Protein AF-R9KRG6-F1 (afdb_monomer_lite)

Secondary structure (DSSP, 8-state):
-------S-EEEEE--TTSEE-TTEEEEETTEEEEESS-EESPPP-TT-SSEEEEEE--------B--TT-SS-B-SS----HHHHTPPPSSS----S----SS----S----SS-------TT------S-----TT------------SS---EEESS-------SSS------SSS-EEESSSEEEEEEEETTEEEEEEEESS-EEESSTTSS-SSBTTB--S----SSPPP----STT--S--PPPHHHHHHHHHH--EEEE--TT-SS-PPEEEE-HHHHHHHHHHHT--TTT-TTEEEEEEEEEEPPEE-TT--EEE--EEEEEEEEEEEEE-GGGGHHHHHHHHHHHHHHHHHHHHHHHHHHHHHS--

Structure (mmCIF, N/CA/C/O backbone):
data_AF-R9KRG6-F1
#
_entry.id   AF-R9KRG6-F1
#
loop_
_atom_site.group_PDB
_atom_site.id
_atom_site.type_symbol
_atom_site.label_atom_id
_atom_site.label_alt_id
_atom_site.label_comp_id
_atom_site.label_asym_id
_atom_site.label_entity_id
_atom_site.label_seq_id
_atom_site.pdbx_PDB_ins_code
_atom_site.Cartn_x
_atom_site.Cartn_y
_atom_site.Cartn_z
_atom_site.occupancy
_atom_site.B_iso_or_equiv
_atom_site.auth_seq_id
_atom_site.auth_comp_id
_atom_site.auth_asym_id
_atom_site.auth_atom_id
_atom_site.pdbx_PDB_model_num
ATOM 1 N N . MET A 1 1 ? 69.922 -25.196 -122.920 1.00 41.72 1 MET A N 1
ATOM 2 C CA . MET A 1 1 ? 68.848 -25.246 -121.907 1.00 41.72 1 MET A CA 1
ATOM 3 C C . MET A 1 1 ? 68.986 -23.988 -121.077 1.00 41.72 1 MET A C 1
ATOM 5 O O . MET A 1 1 ? 70.076 -23.763 -120.573 1.00 41.72 1 MET A O 1
ATOM 9 N N . ASN A 1 2 ? 67.956 -23.142 -121.037 1.00 42.12 2 ASN A N 1
ATOM 10 C CA . ASN A 1 2 ? 67.943 -21.987 -120.140 1.00 42.12 2 ASN A CA 1
ATOM 11 C C . ASN A 1 2 ? 67.694 -22.500 -118.719 1.00 42.12 2 ASN A C 1
ATOM 13 O O . ASN A 1 2 ? 66.827 -23.352 -118.529 1.00 42.12 2 ASN A O 1
ATOM 17 N N . ASP A 1 3 ? 68.506 -22.026 -117.781 1.00 54.44 3 ASP A N 1
ATOM 18 C CA . ASP A 1 3 ? 68.485 -22.406 -116.372 1.00 54.44 3 ASP A CA 1
ATOM 19 C C . ASP A 1 3 ? 67.100 -22.136 -115.757 1.00 54.44 3 ASP A C 1
ATOM 21 O O . ASP A 1 3 ? 66.505 -21.076 -115.982 1.00 54.44 3 ASP A O 1
ATOM 25 N N . ALA A 1 4 ? 66.551 -23.110 -115.032 1.00 53.44 4 ALA A N 1
ATOM 26 C CA . ALA A 1 4 ? 65.238 -22.997 -114.405 1.00 53.44 4 ALA A CA 1
ATOM 27 C C . ALA A 1 4 ? 65.386 -22.198 -113.102 1.00 53.44 4 ALA A C 1
ATOM 29 O O . ALA A 1 4 ? 65.556 -22.773 -112.028 1.00 53.44 4 ALA A O 1
ATOM 30 N N . GLY A 1 5 ? 65.381 -20.866 -113.213 1.00 60.72 5 GLY A N 1
ATOM 31 C CA . GLY A 1 5 ? 65.494 -19.945 -112.078 1.00 60.72 5 GLY A CA 1
ATOM 32 C C . GLY A 1 5 ? 64.546 -20.295 -110.920 1.00 60.72 5 GLY A C 1
ATOM 33 O O . GLY A 1 5 ? 63.456 -20.825 -111.135 1.00 60.72 5 GLY A O 1
ATOM 34 N N . ARG A 1 6 ? 64.988 -20.014 -109.684 1.00 71.12 6 ARG A N 1
ATOM 35 C CA . ARG A 1 6 ? 64.278 -20.272 -108.412 1.00 71.12 6 ARG A CA 1
ATOM 36 C C . ARG A 1 6 ? 62.755 -20.066 -108.517 1.00 71.12 6 ARG A C 1
ATOM 38 O O . ARG A 1 6 ? 62.300 -19.002 -108.920 1.00 71.12 6 ARG A O 1
ATOM 45 N N . ILE A 1 7 ? 61.977 -21.066 -108.082 1.00 66.75 7 ILE A N 1
ATOM 46 C CA . ILE A 1 7 ? 60.509 -21.137 -108.270 1.00 66.75 7 ILE A CA 1
ATOM 47 C C . ILE A 1 7 ? 59.720 -20.698 -107.006 1.00 66.75 7 ILE A C 1
ATOM 49 O O . ILE A 1 7 ? 58.500 -20.812 -106.960 1.00 66.75 7 ILE A O 1
ATOM 53 N N . GLY A 1 8 ? 60.362 -20.160 -105.960 1.00 80.62 8 GLY A N 1
ATOM 54 C CA . GLY A 1 8 ? 59.646 -19.778 -104.733 1.00 80.62 8 GLY A CA 1
ATOM 55 C C . GLY A 1 8 ? 60.369 -18.779 -103.835 1.00 80.62 8 GLY A C 1
ATOM 56 O O . GLY A 1 8 ? 61.576 -18.576 -103.964 1.00 80.62 8 GLY A O 1
ATOM 57 N N . PHE A 1 9 ? 59.605 -18.169 -102.923 1.00 89.75 9 PHE A N 1
ATOM 58 C CA . PHE A 1 9 ? 60.136 -17.274 -101.897 1.00 89.75 9 PHE A CA 1
ATOM 59 C C . PHE A 1 9 ? 60.985 -18.035 -100.876 1.00 89.75 9 PHE A C 1
ATOM 61 O O . PHE A 1 9 ? 60.597 -19.112 -100.418 1.00 89.75 9 PHE A O 1
ATOM 68 N N . VAL A 1 10 ? 62.110 -17.446 -100.473 1.00 91.38 10 VAL A N 1
ATOM 69 C CA . VAL A 1 10 ? 62.983 -17.983 -99.422 1.00 91.38 10 VAL A CA 1
ATOM 70 C C . VAL A 1 10 ? 63.011 -16.996 -98.264 1.00 91.38 10 VAL A C 1
ATOM 72 O O . VAL A 1 10 ? 63.513 -15.886 -98.402 1.00 91.38 10 VAL A O 1
ATOM 75 N N . ILE A 1 11 ? 62.474 -17.380 -97.107 1.00 93.19 11 ILE A N 1
ATOM 76 C CA . ILE A 1 11 ? 62.454 -16.504 -95.930 1.00 93.19 11 ILE A CA 1
ATOM 77 C C . ILE A 1 11 ? 63.843 -16.475 -95.286 1.00 93.19 11 ILE A C 1
ATOM 79 O O . ILE A 1 11 ? 64.403 -17.521 -94.959 1.00 93.19 11 ILE A O 1
ATOM 83 N N . LYS A 1 12 ? 64.389 -15.274 -95.100 1.00 93.69 12 LYS A N 1
ATOM 84 C CA . LYS A 1 12 ? 65.734 -15.032 -94.565 1.00 93.69 12 LYS A CA 1
ATOM 85 C C . LYS A 1 12 ? 65.757 -14.464 -93.143 1.00 93.69 12 LYS A C 1
ATOM 87 O O . LYS A 1 12 ? 66.829 -14.411 -92.558 1.00 93.69 12 LYS A O 1
ATOM 92 N N . GLY A 1 13 ? 64.606 -14.094 -92.578 1.00 92.06 13 GLY A N 1
ATOM 93 C CA . GLY A 1 13 ? 64.518 -13.487 -91.243 1.00 92.06 13 GLY A CA 1
ATOM 94 C C . GLY A 1 13 ? 64.650 -11.964 -91.290 1.00 92.06 13 GLY A C 1
ATOM 95 O O . GLY A 1 13 ? 64.172 -11.345 -92.238 1.00 92.06 13 GLY A O 1
ATOM 96 N N . GLU A 1 14 ? 65.245 -11.349 -90.269 1.00 94.19 14 GLU A N 1
ATOM 97 C CA . GLU A 1 14 ? 65.478 -9.897 -90.247 1.00 94.19 14 GLU A CA 1
ATOM 98 C C . GLU A 1 14 ? 66.536 -9.473 -91.282 1.00 94.19 14 GLU A C 1
ATOM 100 O O . GLU A 1 14 ? 67.440 -10.235 -91.625 1.00 94.19 14 GLU A O 1
ATOM 105 N N . TYR A 1 15 ? 66.404 -8.264 -91.832 1.00 95.44 15 TYR A N 1
ATOM 106 C CA . TYR A 1 15 ? 67.387 -7.712 -92.768 1.00 95.44 15 TYR A CA 1
ATOM 107 C C . TYR A 1 15 ? 68.722 -7.379 -92.078 1.00 95.44 15 TYR A C 1
ATOM 109 O O . TYR A 1 15 ? 68.753 -6.670 -91.074 1.00 95.44 15 TYR A O 1
ATOM 117 N N . GLU A 1 16 ? 69.827 -7.789 -92.699 1.00 95.25 16 GLU A N 1
ATOM 118 C CA . GLU A 1 16 ? 71.206 -7.506 -92.305 1.00 95.25 16 GLU A CA 1
ATOM 119 C C . GLU A 1 16 ? 71.951 -6.816 -93.460 1.00 95.25 16 GLU A C 1
ATOM 121 O O . GLU A 1 16 ? 71.872 -7.226 -94.617 1.00 95.25 16 GLU A O 1
ATOM 126 N N . ASN A 1 17 ? 72.722 -5.767 -93.167 1.00 93.94 17 ASN A N 1
ATOM 127 C CA . ASN A 1 17 ? 73.366 -4.940 -94.199 1.00 93.94 17 ASN A CA 1
ATOM 128 C C . ASN A 1 17 ? 74.612 -5.570 -94.855 1.00 93.94 17 ASN A C 1
ATOM 130 O O . ASN A 1 17 ? 75.111 -5.043 -95.847 1.00 93.94 17 ASN A O 1
ATOM 134 N N . THR A 1 18 ? 75.129 -6.676 -94.328 1.00 93.62 18 THR A N 1
ATOM 135 C CA . THR A 1 18 ? 76.271 -7.409 -94.899 1.00 93.62 18 THR A CA 1
ATOM 136 C C . THR A 1 18 ? 75.850 -8.683 -95.628 1.00 93.62 18 THR A C 1
ATOM 138 O O . THR A 1 18 ? 76.654 -9.254 -96.366 1.00 93.62 1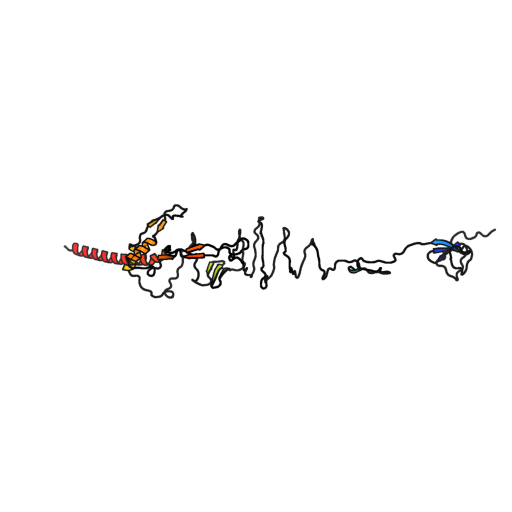8 THR A O 1
ATOM 141 N N . ALA A 1 19 ? 74.603 -9.127 -95.453 1.00 92.06 19 ALA A N 1
ATOM 142 C CA . ALA A 1 19 ? 74.081 -10.332 -96.075 1.00 92.06 19 ALA A CA 1
ATOM 143 C C . ALA A 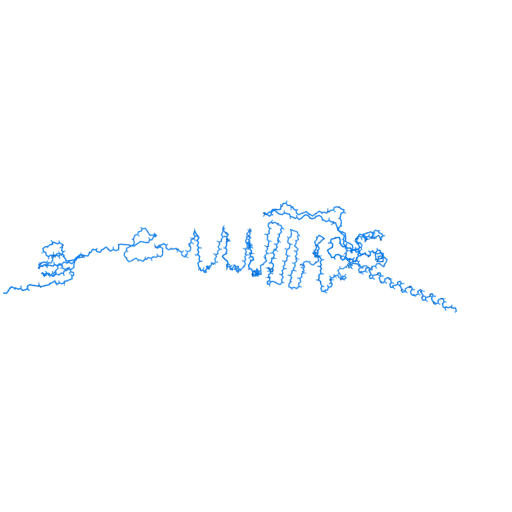1 19 ? 73.690 -10.087 -97.542 1.00 92.06 19 ALA A C 1
ATOM 145 O O . ALA A 1 19 ? 73.215 -9.013 -97.919 1.00 92.06 19 ALA A O 1
ATOM 146 N N . ALA A 1 20 ? 73.895 -11.109 -98.377 1.00 93.56 20 ALA A N 1
ATOM 147 C CA . ALA A 1 20 ? 73.450 -11.111 -99.764 1.00 93.56 20 ALA A CA 1
ATOM 148 C C . ALA A 1 20 ? 72.074 -11.770 -99.886 1.00 93.56 20 ALA A C 1
ATOM 150 O O . ALA A 1 20 ? 71.877 -12.898 -99.427 1.00 93.56 20 ALA A O 1
ATOM 151 N N . TYR A 1 21 ? 71.156 -11.070 -100.544 1.00 94.31 21 TYR A N 1
ATOM 152 C CA . TYR A 1 21 ? 69.787 -11.512 -100.785 1.00 94.31 21 TYR A CA 1
ATOM 153 C C . TYR A 1 21 ? 69.563 -11.661 -102.281 1.00 94.31 21 TYR A C 1
ATOM 155 O O . TYR A 1 21 ? 69.712 -10.692 -103.024 1.00 94.31 21 TYR A O 1
ATOM 163 N N . ASP A 1 22 ? 69.248 -12.871 -102.725 1.00 92.50 22 ASP A N 1
ATOM 164 C CA . ASP A 1 22 ? 68.993 -13.177 -104.133 1.00 92.50 22 ASP A CA 1
ATOM 165 C C . ASP A 1 22 ? 67.509 -12.967 -104.481 1.00 92.50 22 ASP A C 1
ATOM 167 O O . ASP A 1 22 ? 66.672 -12.752 -103.603 1.00 92.50 22 ASP A O 1
ATOM 171 N N . PHE A 1 23 ? 67.159 -13.020 -105.766 1.00 91.06 23 PHE A N 1
ATOM 172 C CA . PHE A 1 23 ? 65.777 -12.909 -106.228 1.00 91.06 23 PHE A CA 1
ATOM 173 C C . PHE A 1 23 ? 64.843 -13.848 -105.439 1.00 91.06 23 PHE A C 1
ATOM 175 O O . PHE A 1 23 ? 65.132 -15.039 -105.278 1.00 91.06 23 PHE A O 1
ATOM 182 N N . LEU A 1 24 ? 63.718 -13.292 -104.971 1.00 91.44 24 LEU A N 1
ATOM 183 C CA . LEU A 1 24 ? 62.700 -13.935 -104.126 1.00 91.44 24 LEU A CA 1
ATOM 184 C C . LEU A 1 24 ? 63.110 -14.232 -102.669 1.00 91.44 24 LEU A C 1
ATOM 186 O O . LEU A 1 24 ? 62.327 -14.847 -101.942 1.00 91.44 24 LEU A O 1
ATOM 190 N N . ASP A 1 25 ? 64.263 -13.762 -102.191 1.00 94.06 25 ASP A N 1
ATOM 191 C CA . ASP A 1 25 ? 64.559 -13.782 -100.753 1.00 94.06 25 ASP A CA 1
ATOM 192 C C . ASP A 1 25 ? 63.670 -12.766 -100.007 1.00 94.06 25 ASP A C 1
ATOM 194 O O . ASP A 1 25 ? 63.536 -11.618 -100.430 1.00 94.06 25 ASP A O 1
ATOM 198 N N . VAL A 1 26 ? 63.057 -13.172 -98.893 1.00 94.50 26 VAL A N 1
ATOM 199 C CA . VAL A 1 26 ? 62.137 -12.347 -98.093 1.00 94.50 26 VAL A CA 1
ATOM 200 C C . VAL A 1 26 ? 62.757 -12.019 -96.742 1.00 94.50 26 VAL A C 1
ATOM 202 O O . VAL A 1 26 ? 63.182 -12.923 -96.022 1.00 94.50 26 VAL A O 1
ATOM 205 N N . VAL A 1 27 ? 62.745 -10.744 -96.367 1.00 94.31 27 VAL A N 1
ATOM 206 C CA . VAL A 1 27 ? 63.241 -10.242 -95.081 1.00 94.31 27 VAL A CA 1
ATOM 207 C C . VAL A 1 27 ? 62.160 -9.489 -94.316 1.00 94.31 27 VAL A C 1
ATOM 209 O O . VAL A 1 27 ? 61.234 -8.936 -94.908 1.00 94.31 27 VAL A O 1
ATOM 212 N N . TYR A 1 28 ? 62.293 -9.433 -92.997 1.00 92.62 28 TYR A N 1
ATOM 213 C CA . TYR A 1 28 ? 61.551 -8.527 -92.132 1.00 92.62 28 TYR A CA 1
ATOM 214 C C . TYR A 1 28 ? 62.395 -7.287 -91.826 1.00 92.62 28 TYR A C 1
ATOM 216 O O . TYR A 1 28 ? 63.580 -7.388 -91.506 1.00 92.62 28 TYR A O 1
ATOM 224 N N . TYR A 1 29 ? 61.790 -6.109 -91.944 1.00 91.56 29 TYR A N 1
ATOM 225 C CA . TYR A 1 29 ? 62.424 -4.836 -91.627 1.00 91.56 29 TYR A CA 1
ATOM 226 C C . TYR A 1 29 ? 61.360 -3.797 -91.256 1.00 91.56 29 TYR A C 1
ATOM 228 O O . TYR A 1 29 ? 60.393 -3.607 -91.989 1.00 91.56 29 TYR A O 1
ATOM 236 N N . ASN A 1 30 ? 61.535 -3.104 -90.128 1.00 87.31 30 ASN A N 1
ATOM 237 C CA . ASN A 1 30 ? 60.701 -1.964 -89.720 1.00 87.31 30 ASN A CA 1
ATOM 238 C C . ASN A 1 30 ? 59.173 -2.219 -89.812 1.00 87.31 30 ASN A C 1
ATOM 240 O O . ASN A 1 30 ? 58.450 -1.507 -90.512 1.00 87.31 30 ASN A O 1
ATOM 244 N N . SER A 1 31 ? 58.688 -3.274 -89.144 1.00 85.75 31 SER A N 1
ATOM 245 C CA . SER A 1 31 ? 57.260 -3.660 -89.093 1.00 85.75 31 SER A CA 1
ATOM 246 C C . SER A 1 31 ? 56.616 -4.039 -90.434 1.00 85.75 31 SER A C 1
ATOM 248 O O . SER A 1 31 ? 55.386 -4.099 -90.557 1.00 85.75 31 SER A O 1
ATOM 250 N N . ALA A 1 32 ? 57.441 -4.345 -91.436 1.00 90.19 32 ALA A N 1
ATOM 251 C CA . ALA A 1 32 ? 57.020 -4.845 -92.735 1.00 90.19 32 ALA A CA 1
ATOM 252 C C . ALA A 1 32 ? 57.915 -5.999 -93.212 1.00 90.19 32 ALA A C 1
ATOM 254 O O . ALA A 1 32 ? 59.072 -6.135 -92.814 1.00 90.19 32 ALA A O 1
ATOM 255 N N . SER A 1 33 ? 57.377 -6.830 -94.098 1.00 93.50 33 SER A N 1
ATOM 256 C CA . SER A 1 33 ? 58.150 -7.841 -94.824 1.00 93.50 33 SER A CA 1
ATOM 257 C C . SER A 1 33 ? 58.395 -7.376 -96.255 1.00 93.50 33 SER A C 1
ATOM 259 O O . SER A 1 33 ? 57.484 -6.851 -96.896 1.00 93.50 33 SER A O 1
ATOM 261 N N . TYR A 1 34 ? 59.602 -7.602 -96.766 1.00 94.38 34 TYR A N 1
ATOM 262 C CA . TYR A 1 34 ? 60.044 -7.214 -98.105 1.00 94.38 34 TYR A CA 1
ATOM 263 C C . TYR A 1 34 ? 60.606 -8.416 -98.851 1.00 94.38 34 TYR A C 1
ATOM 265 O O . TYR A 1 34 ? 61.241 -9.268 -98.243 1.00 94.38 34 TYR A O 1
ATOM 273 N N . VAL A 1 35 ? 60.431 -8.456 -100.168 1.00 94.44 35 VAL A N 1
ATOM 274 C CA . VAL A 1 35 ? 61.039 -9.450 -101.054 1.00 94.44 35 VAL A CA 1
ATOM 275 C C . VAL A 1 35 ? 62.052 -8.812 -102.001 1.00 94.44 35 VAL A C 1
ATOM 277 O O . VAL A 1 35 ? 61.792 -7.755 -102.581 1.00 94.44 35 VAL A O 1
ATOM 280 N N . ALA A 1 36 ? 63.206 -9.455 -102.164 1.00 93.50 36 ALA A N 1
ATOM 281 C CA . ALA A 1 36 ? 64.267 -9.032 -103.062 1.00 93.50 36 ALA A CA 1
ATOM 282 C C . ALA A 1 36 ? 63.875 -9.251 -104.535 1.00 93.50 36 ALA A C 1
ATOM 284 O O . ALA A 1 36 ? 63.490 -10.344 -104.960 1.00 93.50 36 ALA A O 1
ATOM 285 N N . LYS A 1 37 ? 63.995 -8.190 -105.335 1.00 92.44 37 LYS A N 1
ATOM 286 C CA . LYS A 1 37 ? 63.685 -8.138 -106.776 1.00 92.44 37 LYS A CA 1
ATOM 287 C C . LYS A 1 37 ? 64.872 -8.530 -107.656 1.00 92.44 37 LYS A C 1
ATOM 289 O O . LYS A 1 37 ? 64.687 -8.813 -108.836 1.00 92.44 37 LYS A O 1
ATOM 294 N N . LYS A 1 38 ? 66.079 -8.517 -107.093 1.00 90.62 38 LYS A N 1
ATOM 295 C CA . LYS A 1 38 ? 67.352 -8.930 -107.698 1.00 90.62 38 LYS A CA 1
ATOM 296 C C . LYS A 1 38 ? 68.383 -9.123 -106.589 1.00 90.62 38 LYS A C 1
ATOM 298 O O . LYS A 1 38 ? 68.144 -8.674 -105.469 1.00 90.62 38 LYS A O 1
ATOM 303 N N . LEU A 1 39 ? 69.528 -9.716 -106.926 1.00 92.25 39 LEU A N 1
ATOM 304 C CA . LEU A 1 39 ? 70.658 -9.811 -106.007 1.00 92.25 39 LEU A CA 1
ATOM 305 C C . LEU A 1 39 ? 70.982 -8.434 -105.402 1.00 92.25 39 LEU A C 1
ATOM 307 O O . LEU A 1 39 ? 71.236 -7.470 -106.130 1.00 92.25 39 LEU A O 1
ATOM 311 N N . THR A 1 40 ? 70.964 -8.348 -104.076 1.00 91.81 40 THR A N 1
ATOM 312 C CA . THR A 1 40 ? 71.235 -7.125 -103.319 1.00 91.81 40 THR A CA 1
ATOM 313 C C . THR A 1 40 ? 72.092 -7.422 -102.093 1.00 91.81 40 THR A C 1
ATOM 315 O O . THR A 1 40 ? 71.870 -8.408 -101.394 1.00 91.81 40 THR A O 1
ATOM 318 N N . VAL A 1 41 ? 73.083 -6.564 -101.839 1.00 93.94 41 VAL A N 1
ATOM 319 C CA . VAL A 1 41 ? 73.941 -6.586 -100.645 1.00 93.94 41 VAL A CA 1
ATOM 320 C C . VAL A 1 41 ? 74.015 -5.157 -100.121 1.00 93.94 41 VAL A C 1
ATOM 322 O O . VAL A 1 41 ? 74.329 -4.244 -100.883 1.00 93.94 41 VAL A O 1
ATOM 325 N N . GLY A 1 42 ? 73.683 -4.947 -98.850 1.00 91.19 42 GLY A N 1
ATOM 326 C CA . GLY A 1 42 ? 73.774 -3.637 -98.193 1.00 91.19 42 GLY A CA 1
ATOM 327 C C . GLY A 1 42 ? 72.749 -2.574 -98.593 1.00 91.19 42 GLY A C 1
ATOM 328 O O . GLY A 1 42 ? 72.730 -1.513 -97.970 1.00 91.19 42 GLY A O 1
ATOM 329 N N . ASN A 1 43 ? 71.857 -2.832 -99.557 1.00 93.25 43 ASN A N 1
ATOM 330 C CA . ASN A 1 43 ? 70.756 -1.910 -99.851 1.00 93.25 43 ASN A CA 1
ATOM 331 C C . ASN A 1 43 ? 69.591 -2.148 -98.885 1.00 93.25 43 ASN A C 1
ATOM 333 O O . ASN A 1 43 ? 69.012 -3.233 -98.873 1.00 93.25 43 ASN A O 1
ATOM 337 N N . VAL A 1 44 ? 69.215 -1.118 -98.126 1.00 93.44 44 VAL A N 1
ATOM 338 C CA . VAL A 1 44 ? 68.160 -1.187 -97.104 1.00 93.44 44 VAL A CA 1
ATOM 339 C C . VAL A 1 44 ? 66.778 -1.438 -97.742 1.00 93.44 44 VAL A C 1
ATOM 341 O O . VAL A 1 44 ? 66.450 -0.793 -98.747 1.00 93.44 44 VAL A O 1
ATOM 344 N N . PRO A 1 45 ? 65.949 -2.349 -97.188 1.00 93.94 45 PRO A N 1
ATOM 345 C CA . PRO A 1 45 ? 64.569 -2.529 -97.614 1.00 93.94 45 PRO A CA 1
ATOM 346 C C . PRO A 1 45 ? 63.765 -1.244 -97.455 1.00 93.94 45 PRO A C 1
ATOM 348 O O . PRO A 1 45 ? 63.677 -0.668 -96.373 1.00 93.94 45 PRO A O 1
ATOM 351 N N . GLN A 1 46 ? 63.178 -0.789 -98.556 1.00 90.00 46 GLN A N 1
ATOM 352 C CA . GLN A 1 46 ? 62.365 0.416 -98.600 1.00 90.00 46 GLN A CA 1
ATOM 353 C C . GLN A 1 46 ? 61.214 0.206 -99.579 1.00 90.00 46 GLN A C 1
ATOM 355 O O . GLN A 1 46 ? 61.337 -0.543 -100.553 1.00 90.00 46 GLN A O 1
ATOM 360 N N . GLU A 1 47 ? 60.090 0.875 -99.330 1.00 85.88 47 GLU A N 1
ATOM 361 C CA . GLU A 1 47 ? 58.963 0.875 -100.255 1.00 85.88 47 GLU A CA 1
ATOM 362 C C . GLU A 1 47 ? 59.409 1.450 -101.617 1.00 85.88 47 GLU A C 1
ATOM 364 O O . GLU A 1 47 ? 59.909 2.572 -101.701 1.00 85.88 47 GLU A O 1
ATOM 369 N N . ASN A 1 48 ? 59.221 0.669 -102.687 1.00 72.19 48 ASN A N 1
ATOM 370 C CA . ASN A 1 48 ? 59.397 1.076 -104.087 1.00 72.19 48 ASN A CA 1
ATOM 371 C C . ASN A 1 48 ? 60.828 1.414 -104.543 1.00 72.19 48 ASN A C 1
ATOM 373 O O . ASN A 1 48 ? 61.006 2.298 -105.382 1.00 72.19 48 ASN A O 1
ATOM 377 N N . ASN A 1 49 ? 61.846 0.689 -104.069 1.00 88.12 49 ASN A N 1
ATOM 378 C CA . ASN A 1 49 ? 63.178 0.773 -104.675 1.00 88.12 49 ASN A CA 1
ATOM 379 C C . ASN A 1 49 ? 63.432 -0.334 -105.724 1.00 88.12 49 ASN A C 1
ATOM 381 O O . ASN A 1 49 ? 62.584 -1.184 -106.033 1.00 88.12 49 ASN A O 1
ATOM 385 N N . GLU A 1 50 ? 64.604 -0.288 -106.359 1.00 93.12 50 GLU A N 1
ATOM 386 C CA . GLU A 1 50 ? 64.970 -1.249 -107.405 1.00 93.12 50 GLU A CA 1
ATOM 387 C C . GLU A 1 50 ? 65.322 -2.646 -106.861 1.00 93.12 50 GLU A C 1
ATOM 389 O O . GLU A 1 50 ? 65.335 -3.607 -107.630 1.00 93.12 50 GLU A O 1
ATOM 394 N N . PHE A 1 51 ? 65.580 -2.769 -105.554 1.00 94.25 51 PHE A N 1
ATOM 395 C CA . PHE A 1 51 ? 66.047 -3.997 -104.906 1.00 94.25 51 PHE A CA 1
ATOM 396 C C . PHE A 1 51 ? 64.946 -4.734 -104.141 1.00 94.25 51 PHE A C 1
ATOM 398 O O . PHE A 1 51 ? 65.012 -5.953 -104.054 1.00 94.25 51 PHE A O 1
ATOM 405 N N . TRP A 1 52 ? 63.929 -4.037 -103.631 1.00 94.50 52 TRP A N 1
ATOM 406 C CA . TRP A 1 52 ? 62.948 -4.566 -102.683 1.00 94.50 52 TRP A CA 1
ATOM 407 C C . TRP A 1 52 ? 61.507 -4.239 -103.084 1.00 94.50 52 TRP A C 1
ATOM 409 O O . TRP A 1 52 ? 61.204 -3.164 -103.601 1.00 94.50 52 TRP A O 1
ATOM 419 N N . GLN A 1 53 ? 60.606 -5.180 -102.820 1.00 92.81 53 GLN A N 1
ATOM 420 C CA . GLN A 1 53 ? 59.158 -5.048 -102.968 1.00 92.81 53 GLN A CA 1
ATOM 421 C C . GLN A 1 53 ? 58.496 -5.351 -101.622 1.00 92.81 53 GLN A C 1
ATOM 423 O O . GLN A 1 53 ? 58.827 -6.348 -100.991 1.00 92.81 53 GLN A O 1
ATOM 428 N N . VAL A 1 54 ? 57.551 -4.522 -101.177 1.00 92.56 54 VAL A N 1
ATOM 429 C CA . VAL A 1 54 ? 56.785 -4.799 -99.948 1.00 92.56 54 VAL A CA 1
ATOM 430 C C . VAL A 1 54 ? 55.899 -6.022 -100.165 1.00 92.56 54 VAL A C 1
ATOM 432 O O . VAL A 1 54 ? 55.209 -6.103 -101.184 1.00 92.56 54 VAL A O 1
ATOM 435 N N . LEU A 1 55 ? 55.909 -6.939 -99.199 1.00 89.12 55 LEU A N 1
ATOM 436 C CA . LEU A 1 55 ? 55.072 -8.135 -99.164 1.00 89.12 55 LEU A CA 1
ATOM 437 C C . LEU A 1 55 ? 53.867 -7.950 -98.226 1.00 89.12 55 LEU A C 1
ATOM 439 O O . LEU A 1 55 ? 52.735 -8.157 -98.651 1.00 89.12 55 LEU A O 1
ATOM 443 N N . THR A 1 56 ? 54.103 -7.504 -96.985 1.00 87.88 56 THR A N 1
ATOM 444 C CA . THR A 1 56 ? 53.062 -7.263 -95.963 1.00 87.88 56 THR A CA 1
ATOM 445 C C . THR A 1 56 ? 53.478 -6.121 -95.034 1.00 87.88 56 THR A C 1
ATOM 447 O O . THR A 1 56 ? 54.665 -5.964 -94.749 1.00 87.88 56 THR A O 1
ATOM 450 N N . LYS A 1 57 ? 52.504 -5.360 -94.516 1.00 84.31 57 LYS A N 1
ATOM 451 C CA . LYS A 1 57 ? 52.683 -4.306 -93.502 1.00 84.31 57 LYS A CA 1
ATOM 452 C C . LYS A 1 57 ? 51.708 -4.532 -92.343 1.00 84.31 57 LYS A C 1
ATOM 454 O O . LYS A 1 57 ? 50.536 -4.797 -92.594 1.00 84.31 57 LYS A O 1
ATOM 459 N N . CYS A 1 58 ? 52.171 -4.435 -91.097 1.00 74.38 58 CYS A N 1
ATOM 460 C CA . CYS A 1 58 ? 51.296 -4.500 -89.922 1.00 74.38 58 CYS A CA 1
ATOM 461 C C . CYS A 1 58 ? 50.886 -3.082 -89.482 1.00 74.38 58 CYS A C 1
ATOM 463 O O . CYS A 1 58 ? 51.744 -2.214 -89.339 1.00 74.38 58 CYS A O 1
ATOM 465 N N . THR A 1 59 ? 49.587 -2.839 -89.273 1.00 63.16 59 THR A N 1
ATOM 466 C CA . THR A 1 59 ? 49.023 -1.541 -88.839 1.00 63.16 59 THR A CA 1
ATOM 467 C C . THR A 1 59 ? 48.213 -1.679 -87.545 1.00 63.16 59 THR A C 1
ATOM 469 O O . THR A 1 59 ? 47.059 -1.259 -87.480 1.00 63.16 59 THR A O 1
ATOM 472 N N . GLY A 1 60 ? 48.770 -2.331 -86.524 1.00 61.19 60 GLY A N 1
ATOM 473 C CA . GLY A 1 60 ? 48.133 -2.408 -85.207 1.00 61.19 60 GLY A CA 1
ATOM 474 C C . GLY A 1 60 ? 48.349 -1.126 -84.398 1.00 61.19 60 GLY A C 1
ATOM 475 O O . GLY A 1 60 ? 49.476 -0.650 -84.300 1.00 61.19 60 GLY A O 1
ATOM 476 N N . SER A 1 61 ? 47.285 -0.567 -83.817 1.00 59.28 61 SER A N 1
ATOM 477 C CA . SER A 1 61 ? 47.383 0.463 -82.776 1.00 59.28 61 SER A CA 1
ATOM 478 C C . SER A 1 61 ? 47.568 -0.221 -81.424 1.00 59.28 61 SER A C 1
ATOM 480 O O . SER A 1 61 ? 46.668 -0.913 -80.953 1.00 59.28 61 SER A O 1
ATOM 482 N N . GLU A 1 62 ? 48.735 -0.058 -80.812 1.00 69.62 62 GLU A N 1
ATOM 483 C CA . GLU A 1 62 ? 48.989 -0.532 -79.451 1.00 69.62 62 GLU A CA 1
ATOM 484 C C . GLU A 1 62 ? 48.233 0.347 -78.439 1.00 69.62 62 GLU A C 1
ATOM 486 O O . GLU A 1 62 ? 48.037 1.545 -78.664 1.00 69.62 62 GLU A O 1
ATOM 491 N N . VAL A 1 63 ? 47.787 -0.233 -77.318 1.00 75.38 63 VAL A N 1
ATOM 492 C CA . VAL A 1 63 ? 47.243 0.551 -76.198 1.00 75.38 63 VAL A CA 1
ATOM 493 C C . VAL A 1 63 ? 48.382 1.388 -75.621 1.00 75.38 63 VAL A C 1
ATOM 495 O O . VAL A 1 63 ? 49.330 0.845 -75.062 1.00 75.38 63 VAL A O 1
ATOM 498 N N . THR A 1 64 ? 48.296 2.711 -75.757 1.00 82.00 64 THR A N 1
ATOM 499 C CA . THR A 1 64 ? 49.375 3.630 -75.360 1.00 82.00 64 THR A CA 1
ATOM 500 C C . THR A 1 64 ? 49.310 4.065 -73.898 1.00 82.00 64 THR A C 1
ATOM 502 O O . THR A 1 64 ? 50.286 4.620 -73.401 1.00 82.00 64 THR A O 1
ATOM 505 N N . GLY A 1 65 ? 48.206 3.800 -73.189 1.00 86.50 65 GLY A N 1
ATOM 506 C CA . GLY A 1 65 ? 48.103 4.055 -71.754 1.00 86.50 65 GLY A CA 1
ATOM 507 C C . GLY A 1 65 ? 46.762 3.674 -71.124 1.00 86.50 65 GLY A C 1
ATOM 508 O O . GLY A 1 65 ? 45.763 3.474 -71.815 1.00 86.50 65 GLY A O 1
ATOM 509 N N . VAL A 1 66 ? 46.747 3.595 -69.792 1.00 86.75 66 VAL A N 1
ATOM 510 C CA . VAL A 1 66 ? 45.574 3.306 -68.946 1.00 86.75 66 VAL A CA 1
ATOM 511 C C . VAL A 1 66 ? 45.446 4.360 -67.843 1.00 86.75 66 VAL A C 1
ATOM 513 O O . VAL A 1 66 ? 46.455 4.852 -67.345 1.00 86.75 66 VAL A O 1
ATOM 516 N N . LYS A 1 67 ? 44.223 4.742 -67.465 1.00 89.38 67 LYS A N 1
ATOM 517 C CA . LYS A 1 67 ? 43.966 5.763 -66.436 1.00 89.38 67 LYS A CA 1
ATOM 518 C C . LYS A 1 67 ? 42.758 5.385 -65.580 1.00 89.38 67 LYS A C 1
ATOM 520 O O . LYS A 1 67 ? 41.706 5.056 -66.129 1.00 89.38 67 LYS A O 1
ATOM 525 N N . GLY A 1 68 ? 42.895 5.464 -64.258 1.00 85.62 68 GLY A N 1
ATOM 526 C CA . GLY A 1 68 ? 41.793 5.303 -63.310 1.00 85.62 68 GLY A CA 1
ATOM 527 C C . GLY A 1 68 ? 40.947 6.575 -63.126 1.00 85.62 68 GLY A C 1
ATOM 528 O O . GLY A 1 68 ? 41.361 7.678 -63.482 1.00 85.62 68 GLY A O 1
ATOM 529 N N . LYS A 1 69 ? 39.731 6.444 -62.572 1.00 84.25 69 LYS A N 1
ATOM 530 C CA . LYS A 1 69 ? 38.765 7.559 -62.439 1.00 84.25 69 LYS A CA 1
ATOM 531 C C . LYS A 1 69 ? 39.312 8.742 -61.630 1.00 84.25 69 LYS A C 1
ATOM 533 O O . LYS A 1 69 ? 38.973 9.883 -61.938 1.00 84.25 69 LYS A O 1
ATOM 538 N N . ASN A 1 70 ? 40.152 8.468 -60.632 1.00 79.44 70 ASN A N 1
ATOM 539 C CA . ASN A 1 70 ? 40.719 9.480 -59.737 1.00 79.44 70 ASN A CA 1
ATOM 540 C C . ASN A 1 70 ? 42.085 10.013 -60.190 1.00 79.44 70 ASN A C 1
ATOM 542 O O . ASN A 1 70 ? 42.710 10.802 -59.487 1.00 79.44 70 ASN A O 1
ATOM 546 N N . GLU A 1 71 ? 42.560 9.603 -61.359 1.00 82.75 71 GLU A N 1
ATOM 547 C CA . GLU A 1 71 ? 43.868 9.995 -61.868 1.00 82.75 71 GLU A CA 1
ATOM 548 C C . GLU A 1 71 ? 43.715 11.081 -62.927 1.00 82.75 71 GLU A C 1
ATOM 550 O O . GLU A 1 71 ? 42.738 11.111 -63.675 1.00 82.75 71 GLU A O 1
ATOM 555 N N . THR A 1 72 ? 44.672 11.998 -63.031 1.00 84.88 72 THR A N 1
ATOM 556 C CA . THR A 1 72 ? 44.656 13.064 -64.044 1.00 84.88 72 THR A CA 1
ATOM 557 C C . THR A 1 72 ? 45.389 12.659 -65.323 1.00 84.88 72 THR A C 1
ATOM 559 O O . THR A 1 72 ? 44.933 13.032 -66.405 1.00 84.88 72 THR A O 1
ATOM 562 N N . GLU A 1 73 ? 46.408 11.801 -65.229 1.00 88.06 73 GLU A N 1
ATOM 563 C CA . GLU A 1 73 ? 47.289 11.387 -66.334 1.00 88.06 73 GLU A CA 1
ATOM 564 C C . GLU A 1 73 ? 47.193 9.887 -66.664 1.00 88.06 73 GLU A C 1
ATOM 566 O O . GLU A 1 73 ? 46.764 9.084 -65.837 1.00 88.06 73 GLU A O 1
ATOM 571 N N . TYR A 1 74 ? 47.581 9.509 -67.889 1.00 88.94 74 TYR A N 1
ATOM 572 C CA . TYR A 1 74 ? 47.649 8.109 -68.318 1.00 88.94 74 TYR A CA 1
ATOM 573 C C . TYR A 1 74 ? 48.959 7.462 -67.873 1.00 88.94 74 TYR A C 1
ATOM 575 O O . TYR A 1 74 ? 50.042 7.998 -68.100 1.00 88.94 74 TYR A O 1
ATOM 583 N N . ARG A 1 75 ? 48.853 6.266 -67.303 1.00 86.81 75 ARG A N 1
ATOM 584 C CA . ARG A 1 75 ? 49.979 5.387 -66.992 1.00 86.81 75 ARG A CA 1
ATOM 585 C C . ARG A 1 75 ? 50.353 4.573 -68.227 1.00 86.81 75 ARG A C 1
ATOM 587 O O . ARG A 1 75 ? 49.476 4.171 -68.991 1.00 86.81 75 ARG A O 1
ATOM 594 N N . THR A 1 76 ? 51.640 4.299 -68.408 1.00 86.94 76 THR A N 1
ATOM 595 C CA . THR A 1 76 ? 52.177 3.548 -69.553 1.00 86.94 76 THR A CA 1
ATOM 596 C C . THR A 1 76 ? 53.095 2.414 -69.078 1.00 86.94 76 THR A C 1
ATOM 598 O O . THR A 1 76 ? 53.584 2.436 -67.949 1.00 86.94 76 THR A O 1
ATOM 601 N N . GLY A 1 77 ? 53.317 1.401 -69.923 1.00 83.62 77 GLY A N 1
ATOM 602 C CA . GLY A 1 77 ? 54.151 0.237 -69.595 1.00 83.62 77 GLY A CA 1
ATOM 603 C C . GLY A 1 77 ? 53.443 -0.815 -68.730 1.00 83.62 77 GLY A C 1
ATOM 604 O O . GLY A 1 77 ? 52.237 -1.019 -68.851 1.00 83.62 77 GLY A O 1
ATOM 605 N N . ASN A 1 78 ? 54.199 -1.502 -67.867 1.00 80.00 78 ASN A N 1
ATOM 606 C CA . ASN A 1 78 ? 53.643 -2.458 -66.905 1.00 80.00 78 ASN A CA 1
ATOM 607 C C . ASN A 1 78 ? 53.010 -1.687 -65.740 1.00 80.00 78 ASN A C 1
ATOM 609 O O . ASN A 1 78 ? 53.720 -1.189 -64.867 1.00 80.00 78 ASN A O 1
ATOM 613 N N . VAL A 1 79 ? 51.683 -1.563 -65.751 1.00 84.69 79 VAL A N 1
ATOM 614 C CA . VAL A 1 79 ? 50.931 -0.768 -64.775 1.00 84.69 79 VAL A CA 1
ATOM 615 C C . VAL A 1 79 ? 50.254 -1.668 -63.744 1.00 84.69 79 VAL A C 1
ATOM 617 O O . VAL A 1 79 ? 49.460 -2.534 -64.101 1.00 84.69 79 VAL A O 1
ATOM 620 N N . GLU A 1 80 ? 50.518 -1.413 -62.463 1.00 85.19 80 GLU A N 1
ATOM 621 C CA . GLU A 1 80 ? 49.745 -1.951 -61.340 1.00 85.19 80 GLU A CA 1
ATOM 622 C C . GLU A 1 80 ? 48.644 -0.950 -60.955 1.00 85.19 80 GLU A C 1
ATOM 624 O O . GLU A 1 80 ? 48.914 0.242 -60.796 1.00 85.19 80 GLU A O 1
ATOM 629 N N . ILE A 1 81 ? 47.396 -1.419 -60.855 1.00 85.50 81 ILE A N 1
ATOM 630 C CA . ILE A 1 81 ? 46.220 -0.595 -60.543 1.00 85.50 81 ILE A CA 1
ATOM 631 C C . ILE A 1 81 ? 45.735 -0.936 -59.131 1.00 85.50 81 ILE A C 1
ATOM 633 O O . ILE A 1 81 ? 45.439 -2.096 -58.847 1.00 85.50 81 ILE A O 1
ATOM 637 N N . THR A 1 82 ? 45.603 0.070 -58.265 1.00 82.75 82 THR A N 1
ATOM 638 C CA . THR A 1 82 ? 45.115 -0.066 -56.884 1.00 82.75 82 THR A CA 1
ATOM 639 C C . THR A 1 82 ? 43.655 0.397 -56.732 1.00 82.75 82 THR A C 1
ATOM 641 O O . THR A 1 82 ? 43.140 1.114 -57.600 1.00 82.75 82 THR A O 1
ATOM 644 N N . PRO A 1 83 ? 42.973 0.042 -55.621 1.00 81.56 83 PRO A N 1
ATOM 645 C CA . PRO A 1 83 ? 41.641 0.561 -55.295 1.00 81.56 83 PRO A CA 1
ATOM 646 C C . PRO A 1 83 ? 41.552 2.098 -55.330 1.00 81.56 83 PRO A C 1
ATOM 648 O O . PRO A 1 83 ? 40.573 2.641 -55.844 1.00 81.56 83 PRO A O 1
ATOM 651 N N . ASP A 1 84 ? 42.597 2.804 -54.891 1.00 76.56 84 ASP A N 1
ATOM 652 C CA . ASP A 1 84 ? 42.649 4.272 -54.923 1.00 76.56 84 ASP A CA 1
ATOM 653 C C . ASP A 1 84 ? 42.673 4.819 -56.356 1.00 76.56 84 ASP A C 1
ATOM 655 O O . ASP A 1 84 ? 42.008 5.817 -56.652 1.00 76.56 84 ASP A O 1
ATOM 659 N N . ASN A 1 85 ? 43.387 4.147 -57.272 1.00 83.00 85 ASN A N 1
ATOM 660 C CA . ASN A 1 85 ? 43.475 4.568 -58.674 1.00 83.00 85 ASN A CA 1
ATOM 661 C C . ASN A 1 85 ? 42.099 4.516 -59.356 1.00 83.00 85 ASN A C 1
ATOM 663 O O . ASN A 1 85 ? 41.743 5.412 -60.125 1.00 83.00 85 ASN A O 1
ATOM 667 N N . ILE A 1 86 ? 41.288 3.503 -59.041 1.00 82.69 86 ILE A N 1
ATOM 668 C CA . ILE A 1 86 ? 39.940 3.340 -59.611 1.00 82.69 86 ILE A CA 1
ATOM 669 C C . ILE A 1 86 ? 38.844 4.083 -58.832 1.00 82.69 86 ILE A C 1
ATOM 671 O O . ILE A 1 86 ? 37.716 4.164 -59.320 1.00 82.69 86 ILE A O 1
ATOM 675 N N . GLY A 1 87 ? 39.163 4.657 -57.667 1.00 71.50 87 GLY A N 1
ATOM 676 C CA . GLY A 1 87 ? 38.209 5.365 -56.811 1.00 71.50 87 GLY A CA 1
ATOM 677 C C . GLY A 1 87 ? 37.269 4.443 -56.034 1.00 71.50 87 GLY A C 1
ATOM 678 O O . GLY A 1 87 ? 36.093 4.764 -55.867 1.00 71.50 87 GLY A O 1
ATOM 679 N N . ALA A 1 88 ? 37.771 3.292 -55.587 1.00 73.81 88 ALA A N 1
ATOM 680 C CA . ALA A 1 88 ? 37.053 2.436 -54.652 1.00 73.81 88 ALA A CA 1
ATOM 681 C C . ALA A 1 88 ? 36.870 3.150 -53.297 1.00 73.81 88 AL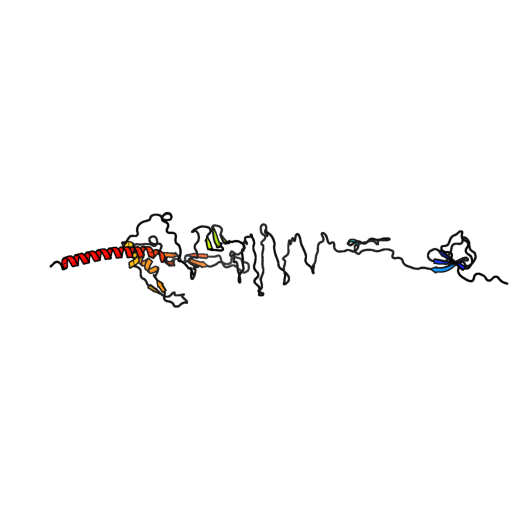A A C 1
ATOM 683 O O . ALA A 1 88 ? 37.732 3.909 -52.857 1.00 73.81 88 ALA A O 1
ATOM 684 N N . LEU A 1 89 ? 35.735 2.917 -52.636 1.00 69.12 89 LEU A N 1
ATOM 685 C CA . LEU A 1 89 ? 35.427 3.505 -51.331 1.00 69.12 89 LEU A CA 1
ATOM 686 C C . LEU A 1 89 ? 36.395 2.958 -50.259 1.00 69.12 89 LEU A C 1
ATOM 688 O O . LEU A 1 89 ? 36.518 1.742 -50.120 1.00 69.12 89 LEU A O 1
ATOM 692 N N . SER A 1 90 ? 37.071 3.835 -49.504 1.00 66.88 90 SER A N 1
ATOM 693 C CA . SER A 1 90 ? 37.983 3.420 -48.422 1.00 66.88 90 SER A CA 1
ATOM 694 C C . SER A 1 90 ?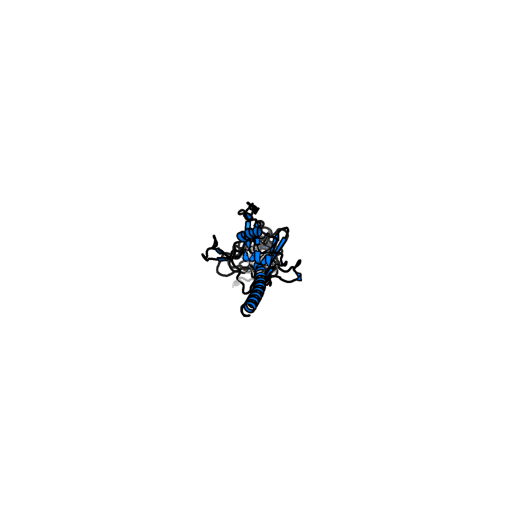 37.218 2.710 -47.300 1.00 66.88 90 SER A C 1
ATOM 696 O O . SER A 1 90 ? 36.266 3.266 -46.753 1.00 66.88 90 SER A O 1
ATOM 698 N N . LEU A 1 91 ? 37.665 1.509 -46.921 1.00 68.38 91 LEU A N 1
ATOM 699 C CA . LEU A 1 91 ? 37.115 0.733 -45.798 1.00 68.38 91 LEU A CA 1
ATOM 700 C C . LEU A 1 91 ? 37.704 1.144 -44.436 1.00 68.38 91 LEU A C 1
ATOM 702 O O . LEU A 1 91 ? 37.361 0.562 -43.412 1.00 68.38 91 LEU A O 1
ATOM 706 N N . THR A 1 92 ? 38.584 2.148 -44.407 1.00 65.75 92 THR A N 1
ATOM 707 C CA . THR A 1 92 ? 39.214 2.652 -43.180 1.00 65.75 92 THR A CA 1
ATOM 708 C C . THR A 1 92 ? 39.129 4.173 -43.116 1.00 65.75 92 THR A C 1
ATOM 710 O O . THR A 1 92 ? 39.671 4.866 -43.978 1.00 65.75 92 THR A O 1
ATOM 713 N N . GLY A 1 93 ? 38.451 4.691 -42.084 1.00 65.25 93 GLY A N 1
ATOM 714 C CA . GLY A 1 93 ? 38.388 6.126 -41.771 1.00 65.25 93 GLY A CA 1
ATOM 715 C C . GLY A 1 93 ? 37.561 6.993 -42.731 1.00 65.25 93 GLY A C 1
ATOM 716 O O . GLY A 1 93 ? 37.753 8.205 -42.755 1.00 65.25 93 GLY A O 1
ATOM 717 N N . GLY A 1 94 ? 36.676 6.399 -43.540 1.00 68.62 94 GLY A N 1
ATOM 718 C CA . GLY A 1 94 ? 35.803 7.125 -44.471 1.00 68.62 94 GLY A CA 1
ATOM 719 C C . GLY A 1 94 ? 34.523 7.674 -43.826 1.00 68.62 94 GLY A C 1
ATOM 720 O O . GLY A 1 94 ? 34.038 7.143 -42.830 1.00 68.62 94 GLY A O 1
ATOM 721 N N . THR A 1 95 ? 33.946 8.723 -44.423 1.00 70.75 95 THR A N 1
ATOM 722 C CA . THR A 1 95 ? 32.622 9.258 -44.058 1.00 70.75 95 THR A CA 1
ATOM 723 C C . THR A 1 95 ? 31.584 8.850 -45.100 1.00 70.75 95 THR A C 1
ATOM 725 O O . THR A 1 95 ? 31.783 9.060 -46.297 1.00 70.75 95 THR A O 1
ATOM 728 N N . VAL A 1 96 ? 30.456 8.311 -44.643 1.00 74.12 96 VAL A N 1
ATOM 729 C CA . VAL A 1 96 ? 29.281 8.033 -45.474 1.00 74.12 96 VAL A CA 1
ATOM 730 C C . VAL A 1 96 ? 28.317 9.216 -45.353 1.00 74.12 96 VAL A C 1
ATOM 732 O O . VAL A 1 96 ? 27.764 9.450 -44.287 1.00 74.12 96 VAL A O 1
ATOM 735 N N . ASN A 1 97 ? 28.120 9.971 -46.438 1.00 70.38 97 ASN A N 1
ATOM 736 C CA . ASN A 1 97 ? 27.292 11.190 -46.457 1.00 70.38 97 ASN A CA 1
ATOM 737 C C . ASN A 1 97 ? 25.884 10.966 -47.058 1.00 70.38 97 ASN A C 1
ATOM 739 O O . ASN A 1 97 ? 25.309 11.885 -47.638 1.00 70.38 97 ASN A O 1
ATOM 743 N N . GLY A 1 98 ? 25.336 9.750 -46.975 1.00 73.75 98 GLY A N 1
ATOM 744 C CA . GLY A 1 98 ? 24.024 9.405 -47.536 1.00 73.75 98 GLY A CA 1
ATOM 745 C C . GLY A 1 98 ? 23.454 8.104 -46.972 1.00 73.75 98 GLY A C 1
ATOM 746 O O . GLY A 1 98 ? 24.109 7.427 -46.180 1.00 73.75 98 GLY A O 1
ATOM 747 N N . GLU A 1 99 ? 22.236 7.752 -47.389 1.00 73.56 99 GLU A N 1
ATOM 748 C CA . GLU A 1 99 ? 21.587 6.505 -46.974 1.00 73.56 99 GLU A CA 1
ATOM 749 C C . GLU A 1 99 ? 22.445 5.292 -47.352 1.00 73.56 99 GLU A C 1
ATOM 751 O O . GLU A 1 99 ? 22.917 5.168 -48.484 1.00 73.56 99 GLU A O 1
ATOM 756 N N . THR A 1 100 ? 22.667 4.397 -46.391 1.00 77.69 100 THR A N 1
ATOM 757 C CA . THR A 1 100 ? 23.421 3.157 -46.594 1.00 77.69 100 THR A CA 1
ATOM 758 C C . THR A 1 100 ? 22.641 1.990 -46.027 1.00 77.69 100 THR A C 1
ATOM 760 O O . THR A 1 100 ? 22.179 2.027 -44.890 1.00 77.69 100 THR A O 1
ATOM 763 N N . THR A 1 101 ? 22.498 0.942 -46.833 1.00 78.69 101 THR A N 1
ATOM 764 C CA . THR A 1 101 ? 21.839 -0.304 -46.444 1.00 78.69 101 THR A CA 1
ATOM 765 C C . THR A 1 101 ? 22.879 -1.408 -46.327 1.00 78.69 101 THR A C 1
ATOM 767 O O . THR A 1 101 ? 23.621 -1.667 -47.276 1.00 78.69 101 THR A O 1
ATOM 770 N N . PHE A 1 102 ? 22.905 -2.082 -45.180 1.00 79.38 102 PHE A N 1
ATOM 771 C CA . PHE A 1 102 ? 23.687 -3.295 -44.968 1.00 79.38 102 PHE A CA 1
ATOM 772 C C . PHE A 1 102 ? 22.734 -4.493 -44.985 1.00 79.38 102 PHE A C 1
ATOM 774 O O . PHE A 1 102 ? 21.800 -4.552 -44.194 1.00 79.38 102 PHE A O 1
ATOM 781 N N . ASN A 1 103 ? 22.959 -5.446 -45.890 1.00 80.25 103 ASN A N 1
ATOM 782 C CA . ASN A 1 103 ? 22.140 -6.663 -46.007 1.00 80.25 103 ASN A CA 1
ATOM 783 C C . ASN A 1 103 ? 22.709 -7.838 -45.183 1.00 80.25 103 ASN A C 1
ATOM 785 O O . ASN A 1 103 ? 22.445 -8.998 -45.493 1.00 80.25 103 ASN A O 1
ATOM 789 N N . ALA A 1 104 ? 23.548 -7.541 -44.191 1.00 79.69 104 ALA A N 1
ATOM 790 C CA . ALA A 1 104 ? 24.240 -8.498 -43.333 1.00 79.69 104 ALA A CA 1
ATOM 791 C C . ALA A 1 104 ? 24.490 -7.879 -41.948 1.00 79.69 104 ALA A C 1
ATOM 793 O O . ALA A 1 104 ? 24.320 -6.669 -41.779 1.00 79.69 104 ALA A O 1
ATOM 794 N N . ASP A 1 105 ? 24.924 -8.703 -40.992 1.00 72.88 105 ASP A N 1
ATOM 795 C CA . ASP A 1 105 ? 25.254 -8.264 -39.635 1.00 72.88 105 ASP A CA 1
ATOM 796 C C . ASP A 1 105 ? 26.392 -7.230 -39.644 1.00 72.88 105 ASP A C 1
ATOM 798 O O . ASP A 1 105 ? 27.427 -7.420 -40.291 1.00 72.88 105 ASP A O 1
ATOM 802 N N . VAL A 1 106 ? 26.202 -6.136 -38.902 1.00 76.62 106 VAL A N 1
ATOM 803 C CA . VAL A 1 106 ? 27.193 -5.067 -38.723 1.00 76.62 106 VAL A CA 1
ATOM 804 C C . VAL A 1 106 ? 27.643 -5.051 -37.266 1.00 76.62 106 VAL A C 1
ATOM 806 O O . VAL A 1 106 ? 26.841 -4.800 -36.370 1.00 76.62 106 VAL A O 1
ATOM 809 N N . THR A 1 107 ? 28.936 -5.267 -37.030 1.00 74.31 107 THR A N 1
ATOM 810 C CA . THR A 1 107 ? 29.556 -5.084 -35.709 1.00 74.31 107 THR A CA 1
ATOM 811 C C . THR A 1 107 ? 30.169 -3.688 -35.625 1.00 74.31 107 THR A C 1
ATOM 813 O O . THR A 1 107 ? 30.965 -3.315 -36.487 1.00 74.31 107 THR A O 1
ATOM 816 N N . VAL A 1 108 ? 29.817 -2.919 -34.591 1.00 71.00 108 VAL A N 1
ATOM 817 C CA . VAL A 1 108 ? 30.353 -1.572 -34.340 1.00 71.00 108 VAL A CA 1
ATOM 818 C C . VAL A 1 108 ? 30.979 -1.528 -32.948 1.00 71.00 108 VAL A C 1
ATOM 820 O O . VAL A 1 108 ? 30.279 -1.741 -31.964 1.00 71.00 108 VAL A O 1
ATOM 823 N N . ASP A 1 109 ? 32.278 -1.226 -32.863 1.00 61.91 109 ASP A N 1
ATOM 824 C CA . ASP A 1 109 ? 32.995 -1.156 -31.578 1.00 61.91 109 ASP A CA 1
ATOM 825 C C . ASP A 1 109 ? 32.599 0.084 -30.764 1.00 61.91 109 ASP A C 1
ATOM 827 O O . ASP A 1 109 ? 32.397 -0.001 -29.559 1.00 61.91 109 ASP A O 1
ATOM 831 N N . ASN A 1 110 ? 32.472 1.238 -31.430 1.00 57.00 110 ASN A N 1
ATOM 832 C CA . ASN A 1 110 ? 32.013 2.492 -30.835 1.00 57.00 110 ASN A CA 1
ATOM 833 C C . ASN A 1 110 ? 31.067 3.210 -31.804 1.00 57.00 110 ASN A C 1
ATOM 835 O O . ASN A 1 110 ? 31.474 3.582 -32.906 1.00 57.00 110 ASN A O 1
ATOM 839 N N . LEU A 1 111 ? 29.822 3.443 -31.382 1.00 70.88 111 LEU A N 1
ATOM 840 C CA . LEU A 1 111 ? 28.836 4.226 -32.127 1.00 70.88 111 LEU A CA 1
ATOM 841 C C . LEU A 1 111 ? 28.556 5.536 -31.379 1.00 70.88 111 LEU A C 1
ATOM 843 O O . LEU A 1 111 ? 27.953 5.517 -30.312 1.00 70.88 111 LEU A O 1
ATOM 847 N N . ASN A 1 112 ? 28.990 6.673 -31.933 1.00 61.44 112 ASN A N 1
ATOM 848 C CA . ASN A 1 112 ? 28.698 8.002 -31.386 1.00 61.44 112 ASN A CA 1
ATOM 849 C C . ASN A 1 112 ? 27.671 8.719 -32.274 1.00 61.44 112 ASN A C 1
ATOM 851 O O . ASN A 1 112 ? 27.973 9.070 -33.417 1.00 61.44 112 ASN A O 1
ATOM 855 N N . ILE A 1 113 ? 26.466 8.938 -31.746 1.00 67.44 113 ILE A N 1
ATOM 856 C CA . ILE A 1 113 ? 25.376 9.635 -32.433 1.00 67.44 113 ILE A CA 1
ATOM 857 C C . ILE A 1 113 ? 25.222 11.007 -31.783 1.00 67.44 113 ILE A C 1
ATOM 859 O O . ILE A 1 113 ? 24.596 11.151 -30.740 1.00 67.44 113 ILE A O 1
ATOM 863 N N . SER A 1 114 ? 25.827 12.024 -32.391 1.00 52.47 114 SER A N 1
ATOM 864 C CA . SER A 1 114 ? 25.942 13.342 -31.757 1.00 52.47 114 SER A CA 1
ATOM 865 C C . SER A 1 114 ? 24.732 14.260 -31.964 1.00 52.47 114 SER A C 1
ATOM 867 O O . SER A 1 114 ? 24.638 15.262 -31.256 1.00 52.47 114 SER A O 1
ATOM 869 N N . ARG A 1 115 ? 23.842 13.987 -32.941 1.00 51.44 115 ARG A N 1
ATOM 870 C CA . ARG A 1 115 ? 22.759 14.922 -33.338 1.00 51.44 115 ARG A CA 1
ATOM 871 C C . ARG A 1 115 ? 21.463 14.319 -33.905 1.00 51.44 115 ARG A C 1
ATOM 873 O O . ARG A 1 115 ? 20.569 15.096 -34.216 1.00 51.44 115 ARG A O 1
ATOM 880 N N . ASP A 1 116 ? 21.321 12.996 -34.008 1.00 50.38 116 ASP A N 1
ATOM 881 C CA . ASP A 1 116 ? 20.144 12.363 -34.631 1.00 50.38 116 ASP A CA 1
ATOM 882 C C . ASP A 1 116 ? 19.508 11.267 -33.759 1.00 50.38 116 ASP A C 1
ATOM 884 O O . ASP A 1 116 ? 20.151 10.676 -32.894 1.00 50.38 116 ASP A O 1
ATOM 888 N N . ARG A 1 117 ? 18.217 10.994 -33.997 1.00 52.44 117 ARG A N 1
ATOM 889 C CA . ARG A 1 117 ? 17.446 9.909 -33.362 1.00 52.44 117 ARG A CA 1
ATOM 890 C C . ARG A 1 117 ? 17.535 8.643 -34.219 1.00 52.44 117 ARG A C 1
ATOM 892 O O . ARG A 1 117 ? 17.418 8.725 -35.439 1.00 52.44 117 ARG A O 1
ATOM 899 N N . ILE A 1 118 ? 17.614 7.464 -33.599 1.00 58.78 118 ILE A N 1
ATOM 900 C CA . ILE A 1 118 ? 17.215 6.217 -34.271 1.00 58.78 118 ILE A CA 1
ATOM 901 C C . ILE A 1 118 ? 15.685 6.251 -34.366 1.00 58.78 118 ILE A C 1
ATOM 903 O O . ILE A 1 118 ? 14.997 6.116 -33.358 1.00 58.78 118 ILE A O 1
ATOM 907 N N . THR A 1 119 ? 15.144 6.525 -35.553 1.00 46.62 119 THR A N 1
ATOM 908 C CA . THR A 1 119 ? 13.701 6.768 -35.752 1.00 46.62 119 THR A CA 1
ATOM 909 C C . THR A 1 119 ? 12.890 5.502 -36.018 1.00 46.62 119 THR A C 1
ATOM 911 O O . THR A 1 119 ? 11.674 5.519 -35.846 1.00 46.62 119 THR A O 1
ATOM 914 N N . SER A 1 120 ? 13.533 4.407 -36.427 1.00 46.38 120 SER A N 1
ATOM 915 C CA . SER A 1 120 ? 12.893 3.100 -36.591 1.00 46.38 120 SER A CA 1
ATOM 916 C C . SER A 1 120 ? 13.918 1.970 -36.486 1.00 46.38 120 SER A C 1
ATOM 918 O O . SER A 1 120 ? 15.054 2.096 -36.941 1.00 46.38 120 SER A O 1
ATOM 920 N N . LEU A 1 121 ? 13.503 0.857 -35.887 1.00 54.81 121 LEU A N 1
ATOM 921 C CA . LEU A 1 121 ? 14.169 -0.437 -35.971 1.00 54.81 121 LEU A CA 1
ATOM 922 C C . LEU A 1 121 ? 13.211 -1.346 -36.757 1.00 54.81 121 LEU A C 1
ATOM 924 O O . LEU A 1 121 ? 12.014 -1.336 -36.489 1.00 54.81 121 LEU A O 1
ATOM 928 N N . GLY A 1 122 ? 13.703 -2.087 -37.755 1.00 43.66 122 GLY A N 1
ATOM 929 C CA . GLY A 1 122 ? 12.8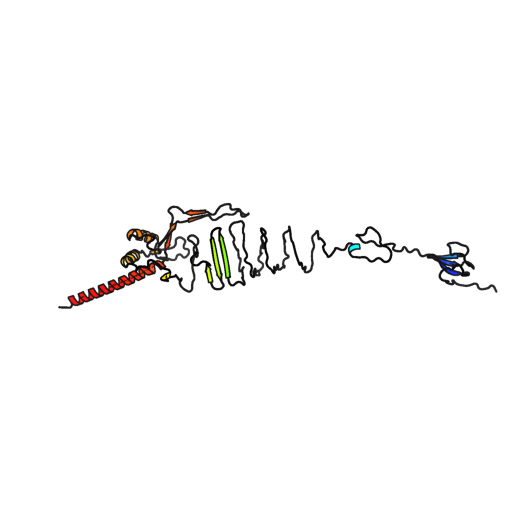78 -3.036 -38.514 1.00 43.66 122 GLY A CA 1
ATOM 930 C C . GLY A 1 122 ? 12.166 -4.063 -37.619 1.00 43.66 122 GLY A C 1
ATOM 931 O O . GLY A 1 122 ? 12.599 -4.316 -36.496 1.00 43.66 122 GLY A O 1
ATOM 932 N N . GLU A 1 123 ? 11.102 -4.681 -38.141 1.00 41.75 123 GLU A N 1
ATOM 933 C CA . GLU A 1 123 ? 10.080 -5.475 -37.419 1.00 41.75 123 GLU A CA 1
ATOM 934 C C . GLU A 1 123 ? 10.588 -6.641 -36.534 1.00 41.75 123 GLU A C 1
ATOM 936 O O . GLU A 1 123 ? 9.791 -7.278 -35.854 1.00 41.75 123 GLU A O 1
ATOM 941 N N . ARG A 1 124 ? 11.891 -6.964 -36.531 1.00 44.81 124 ARG A N 1
ATOM 942 C CA . ARG A 1 124 ? 12.479 -8.091 -35.778 1.00 44.81 124 ARG A CA 1
ATOM 943 C C . ARG A 1 124 ? 13.823 -7.795 -35.101 1.00 44.81 124 ARG A C 1
ATOM 945 O O . ARG A 1 124 ? 14.596 -8.716 -34.845 1.00 44.81 124 ARG A O 1
ATOM 952 N N . ASN A 1 125 ? 14.129 -6.536 -34.808 1.00 44.59 125 ASN A N 1
ATOM 953 C CA . ASN A 1 125 ? 15.382 -6.200 -34.130 1.00 44.59 125 ASN A CA 1
ATOM 954 C C . ASN A 1 125 ? 15.263 -6.358 -32.603 1.00 44.59 125 ASN A C 1
ATOM 956 O O . ASN A 1 125 ? 14.475 -5.668 -31.961 1.00 44.59 125 ASN A O 1
ATOM 960 N N . LEU A 1 126 ? 16.088 -7.232 -32.018 1.00 43.69 126 LEU A N 1
ATOM 961 C CA . LEU A 1 126 ? 16.335 -7.289 -30.576 1.00 43.69 126 LEU A CA 1
ATOM 962 C C . LEU A 1 126 ? 17.368 -6.211 -30.212 1.00 43.69 126 LEU A C 1
ATOM 964 O O . LEU A 1 126 ? 18.530 -6.314 -30.599 1.00 43.69 126 LEU A O 1
ATOM 968 N N . PHE A 1 127 ? 16.958 -5.184 -29.468 1.00 53.00 127 PHE A N 1
ATOM 969 C CA . PHE A 1 127 ? 17.872 -4.171 -28.932 1.00 53.00 127 PHE A CA 1
ATOM 970 C C . PHE A 1 127 ? 18.350 -4.598 -27.535 1.00 53.00 127 PHE A C 1
ATOM 972 O O . PHE A 1 127 ? 17.675 -4.356 -26.537 1.00 53.00 127 PHE A O 1
ATOM 979 N N . GLU A 1 128 ? 19.489 -5.293 -27.466 1.00 41.28 128 GLU A N 1
ATOM 980 C CA . GLU A 1 128 ? 20.082 -5.779 -26.212 1.00 41.28 128 GLU A CA 1
ATOM 981 C C . GLU A 1 128 ? 21.262 -4.883 -25.792 1.00 41.28 128 GLU A C 1
ATOM 983 O O . GLU A 1 128 ? 22.344 -4.945 -26.375 1.00 41.28 128 GLU A O 1
ATOM 988 N N . LEU A 1 129 ? 21.071 -4.050 -24.764 1.00 47.31 129 LEU A N 1
ATOM 989 C CA . LEU A 1 129 ? 22.155 -3.280 -24.143 1.00 47.31 129 LEU A CA 1
ATOM 990 C C . LEU A 1 129 ? 22.848 -4.138 -23.073 1.00 47.31 129 LEU A C 1
ATOM 992 O O . LEU A 1 129 ? 22.306 -4.350 -21.990 1.00 47.31 129 LEU A O 1
ATOM 996 N N . LYS A 1 130 ? 24.058 -4.633 -23.362 1.00 35.44 130 LYS A N 1
ATOM 997 C CA . LYS A 1 130 ? 24.910 -5.325 -22.377 1.00 35.44 130 LYS A CA 1
ATOM 998 C C . LYS A 1 130 ? 25.906 -4.342 -21.764 1.00 35.44 130 LYS A C 1
ATOM 1000 O O . LYS A 1 130 ? 26.971 -4.126 -22.332 1.00 35.44 130 LYS A O 1
ATOM 1005 N N . GLY A 1 131 ? 25.579 -3.755 -20.611 1.00 32.78 131 GLY A N 1
ATOM 1006 C CA . GLY A 1 131 ? 26.492 -2.870 -19.873 1.00 32.78 131 GLY A CA 1
ATOM 1007 C C . GLY A 1 131 ? 25.796 -1.809 -19.016 1.00 32.78 131 GLY A C 1
ATOM 1008 O O . GLY A 1 131 ? 24.571 -1.742 -18.970 1.00 32.78 131 GLY A O 1
ATOM 1009 N N . CYS A 1 132 ? 26.596 -0.984 -18.331 1.00 33.25 132 CYS A N 1
ATOM 1010 C CA . CYS A 1 132 ? 26.123 0.216 -17.639 1.00 33.25 132 CYS A CA 1
ATOM 1011 C C . CYS A 1 132 ? 25.828 1.309 -18.676 1.00 33.25 132 CYS A C 1
ATOM 1013 O O . CYS A 1 132 ? 26.700 1.629 -19.483 1.00 33.25 132 CYS A O 1
ATOM 1015 N N . VAL A 1 133 ? 24.620 1.873 -18.657 1.00 43.59 133 VAL A N 1
ATOM 1016 C CA . VAL A 1 133 ? 24.308 3.111 -19.382 1.00 43.59 133 VAL A CA 1
ATOM 1017 C C . VAL A 1 133 ? 24.498 4.258 -18.397 1.00 43.59 133 VAL A C 1
ATOM 1019 O O . VAL A 1 133 ? 23.677 4.444 -17.502 1.00 43.59 133 VAL A O 1
ATOM 1022 N N . GLU A 1 134 ? 25.596 4.994 -18.540 1.00 38.00 134 GLU A N 1
ATOM 1023 C CA . GLU A 1 134 ? 25.876 6.195 -17.754 1.00 38.00 134 GLU A CA 1
ATOM 1024 C C . GLU A 1 134 ? 25.463 7.412 -18.587 1.00 38.00 134 GLU A C 1
ATOM 1026 O O . GLU A 1 134 ? 26.015 7.671 -19.655 1.00 38.00 134 GLU A O 1
ATOM 1031 N N . ALA A 1 135 ? 24.409 8.094 -18.144 1.00 41.31 135 ALA A N 1
ATOM 1032 C CA . ALA A 1 135 ? 23.944 9.336 -18.743 1.00 41.31 135 ALA A CA 1
ATOM 1033 C C . ALA A 1 135 ? 24.633 10.488 -18.001 1.00 41.31 135 ALA A C 1
ATOM 1035 O O . ALA A 1 135 ? 24.359 10.717 -16.820 1.00 41.31 135 ALA A O 1
ATOM 1036 N N . ASP A 1 136 ? 25.560 11.172 -18.670 1.00 33.16 136 ASP A N 1
ATOM 1037 C CA . ASP A 1 136 ? 26.268 12.303 -18.081 1.00 33.16 136 ASP A CA 1
ATOM 1038 C C . ASP A 1 136 ? 25.397 13.567 -18.101 1.00 33.16 136 ASP A C 1
ATOM 1040 O O . ASP A 1 136 ? 24.711 13.882 -19.070 1.00 33.16 136 ASP A O 1
ATOM 1044 N N . ASN A 1 137 ? 25.433 14.269 -16.971 1.00 31.19 137 ASN A N 1
ATOM 1045 C CA . ASN A 1 137 ? 24.910 15.603 -16.678 1.00 31.19 137 ASN A CA 1
ATOM 1046 C C . ASN A 1 137 ? 23.996 16.261 -17.747 1.00 31.19 137 ASN A C 1
ATOM 1048 O O . ASN A 1 137 ? 24.434 17.115 -18.518 1.00 31.19 137 ASN A O 1
ATOM 1052 N N . GLY A 1 138 ? 22.701 15.927 -17.714 1.00 39.38 138 GLY A N 1
ATOM 1053 C CA . GLY A 1 138 ? 21.647 16.598 -18.492 1.00 39.38 138 GLY A CA 1
ATOM 1054 C C . GLY A 1 138 ? 21.064 15.793 -19.656 1.00 39.38 138 GLY A C 1
ATOM 1055 O O . GLY A 1 138 ? 20.047 16.214 -20.204 1.00 39.38 138 GLY A O 1
ATOM 1056 N N . ASP A 1 139 ? 21.635 14.633 -19.984 1.00 34.25 139 ASP A N 1
ATOM 1057 C CA . ASP A 1 139 ? 21.101 13.724 -21.002 1.00 34.25 139 ASP A CA 1
ATOM 1058 C C . ASP A 1 139 ? 20.308 12.566 -20.360 1.00 34.25 139 ASP A C 1
ATOM 1060 O O . ASP A 1 139 ? 20.765 11.924 -19.417 1.00 34.25 139 ASP A O 1
ATOM 1064 N N . TYR A 1 140 ? 19.096 12.289 -20.858 1.00 38.56 140 TYR A N 1
ATOM 1065 C CA . TYR A 1 140 ? 18.202 11.233 -20.352 1.00 38.56 140 TYR A CA 1
ATOM 1066 C C . TYR A 1 140 ? 18.185 10.024 -21.296 1.00 38.56 140 TYR A C 1
ATOM 1068 O O . TYR A 1 140 ? 18.076 10.187 -22.514 1.00 38.56 140 TYR A O 1
ATOM 1076 N N . LEU A 1 141 ? 18.169 8.799 -20.754 1.00 44.88 141 LEU A N 1
ATOM 1077 C CA . LEU A 1 141 ? 17.793 7.612 -21.530 1.00 44.88 141 LEU A CA 1
ATOM 1078 C C . LEU A 1 141 ? 16.267 7.599 -21.727 1.00 44.88 141 LEU A C 1
ATOM 1080 O O . LEU A 1 141 ? 15.528 6.956 -20.984 1.00 44.88 141 LEU A O 1
ATOM 1084 N N . ASN A 1 142 ? 15.790 8.320 -22.739 1.00 36.53 142 ASN A N 1
ATOM 1085 C CA . ASN A 1 142 ? 14.390 8.283 -23.154 1.00 36.53 142 ASN A CA 1
ATOM 1086 C C . ASN A 1 142 ? 14.102 6.998 -23.943 1.00 36.53 142 ASN A C 1
ATOM 1088 O O . ASN A 1 142 ? 14.251 6.962 -25.166 1.00 36.53 142 ASN A O 1
ATOM 1092 N N . ILE A 1 143 ? 13.649 5.943 -23.261 1.00 43.19 143 ILE A N 1
ATOM 1093 C CA . ILE A 1 143 ? 13.049 4.778 -23.929 1.00 43.19 143 ILE A CA 1
ATOM 1094 C C . ILE A 1 143 ? 11.587 5.117 -24.258 1.00 43.19 143 ILE A C 1
ATOM 1096 O O . ILE A 1 143 ? 10.660 4.692 -23.576 1.00 43.19 143 ILE A O 1
ATOM 1100 N N . LEU A 1 144 ? 11.370 5.901 -25.317 1.00 32.47 144 LEU A N 1
ATOM 1101 C CA . LEU A 1 144 ? 10.043 6.117 -25.911 1.00 32.47 144 LEU A CA 1
ATOM 1102 C C . LEU A 1 144 ? 9.669 4.910 -26.781 1.00 32.47 144 LEU A C 1
ATOM 1104 O O . LEU A 1 144 ? 9.601 5.014 -28.004 1.00 32.47 144 LEU A O 1
ATOM 1108 N N . ASN A 1 145 ? 9.451 3.748 -26.170 1.00 33.47 145 ASN A N 1
ATOM 1109 C CA . ASN A 1 145 ? 8.816 2.646 -26.882 1.00 33.47 145 ASN A CA 1
ATOM 1110 C C . ASN A 1 145 ? 7.299 2.761 -26.715 1.00 33.47 145 ASN A C 1
ATOM 1112 O O . ASN A 1 145 ? 6.748 2.408 -25.676 1.00 33.47 145 ASN A O 1
ATOM 1116 N N . TYR A 1 146 ? 6.613 3.192 -27.775 1.00 32.22 146 TYR A N 1
ATOM 1117 C CA . TYR A 1 146 ? 5.244 2.743 -28.016 1.00 32.22 146 TYR A CA 1
ATOM 1118 C C . TYR A 1 146 ? 5.324 1.237 -28.310 1.00 32.22 146 TYR A C 1
ATOM 1120 O O . TYR A 1 146 ? 5.472 0.835 -29.463 1.00 32.22 146 TYR A O 1
ATOM 1128 N N . LEU A 1 147 ? 5.317 0.399 -27.270 1.00 36.69 147 LEU A N 1
ATOM 1129 C CA . LEU A 1 147 ? 5.199 -1.050 -27.433 1.00 36.69 147 LEU A CA 1
ATOM 1130 C C . LEU A 1 147 ? 3.771 -1.338 -27.907 1.00 36.69 147 LEU A C 1
ATOM 1132 O O . LEU A 1 147 ? 2.847 -1.443 -27.105 1.00 36.69 147 LEU A O 1
ATOM 1136 N N . TYR A 1 148 ? 3.577 -1.391 -29.223 1.00 29.78 148 TYR A N 1
ATOM 1137 C CA . TYR A 1 148 ? 2.346 -1.910 -29.804 1.00 29.78 148 TYR A CA 1
ATOM 1138 C C . TYR A 1 148 ? 2.244 -3.407 -29.491 1.00 29.78 148 TYR A C 1
ATOM 1140 O O . TYR A 1 148 ? 3.172 -4.168 -29.762 1.00 29.78 148 TYR A O 1
ATOM 1148 N N . GLU A 1 149 ? 1.112 -3.814 -28.913 1.00 31.69 149 GLU A N 1
ATOM 1149 C CA . GLU A 1 149 ? 0.750 -5.214 -28.690 1.00 31.69 149 GLU A CA 1
ATOM 1150 C C . GLU A 1 149 ? 0.808 -6.008 -30.001 1.00 31.69 149 GLU A C 1
ATOM 1152 O O . GLU A 1 149 ? 0.057 -5.734 -30.936 1.00 31.69 149 GLU A O 1
ATOM 1157 N N . TYR A 1 150 ? 1.642 -7.045 -30.027 1.00 32.56 150 TYR A N 1
ATOM 1158 C CA . TYR A 1 150 ? 1.416 -8.238 -30.837 1.00 32.56 150 TYR A CA 1
ATOM 1159 C C . TYR A 1 150 ? 1.793 -9.462 -29.992 1.00 32.56 150 TYR A C 1
ATOM 1161 O O . TYR A 1 150 ? 2.954 -9.834 -29.900 1.00 32.56 150 TYR A O 1
ATOM 1169 N N . GLU A 1 151 ? 0.785 -10.011 -29.312 1.00 35.53 151 GLU A N 1
ATOM 1170 C CA . GLU A 1 151 ? 0.647 -11.372 -28.752 1.00 35.53 151 GLU A CA 1
ATOM 1171 C C . GLU A 1 151 ? 1.769 -12.060 -27.937 1.00 35.53 151 GLU A C 1
ATOM 1173 O O . GLU A 1 151 ? 1.508 -13.142 -27.414 1.00 35.53 151 GLU A O 1
ATOM 1178 N N . GLU A 1 152 ? 2.941 -11.480 -27.675 1.00 34.22 152 GLU A N 1
ATOM 1179 C CA . GLU A 1 152 ? 3.938 -12.087 -26.775 1.00 34.22 152 GLU A CA 1
ATOM 1180 C C . GLU A 1 152 ? 4.550 -11.050 -25.816 1.00 34.22 152 GLU A C 1
ATOM 1182 O O . GLU A 1 152 ? 4.950 -9.958 -26.208 1.00 34.22 152 GLU A O 1
ATOM 1187 N N . ALA A 1 153 ? 4.574 -11.371 -24.518 1.00 31.39 153 ALA A N 1
ATOM 1188 C CA . ALA A 1 153 ? 4.987 -10.457 -23.454 1.00 31.39 153 ALA A CA 1
ATOM 1189 C C . ALA A 1 153 ? 6.477 -10.071 -23.563 1.00 31.39 153 ALA A C 1
ATOM 1191 O O . ALA A 1 153 ? 7.364 -10.908 -23.376 1.00 31.39 153 ALA A O 1
ATOM 1192 N N . TYR A 1 154 ? 6.759 -8.790 -23.806 1.00 34.41 154 TYR A N 1
ATOM 1193 C CA . TYR A 1 154 ? 8.115 -8.238 -23.794 1.00 34.41 154 TYR A CA 1
ATOM 1194 C C . TYR A 1 154 ? 8.491 -7.785 -22.374 1.00 34.41 154 TYR A C 1
ATOM 1196 O O . TYR A 1 154 ? 7.983 -6.784 -21.877 1.00 34.41 154 TYR A O 1
ATOM 1204 N N . ASN A 1 155 ? 9.395 -8.517 -21.715 1.00 35.75 155 ASN A N 1
ATOM 1205 C CA . ASN A 1 155 ? 9.915 -8.159 -20.390 1.00 35.75 155 ASN A CA 1
ATOM 1206 C C . ASN A 1 155 ? 11.128 -7.221 -20.510 1.00 35.75 155 ASN A C 1
ATOM 1208 O O . ASN A 1 155 ? 12.058 -7.515 -21.263 1.00 35.75 155 ASN A O 1
ATOM 1212 N N . ILE A 1 156 ? 11.182 -6.154 -19.708 1.00 43.44 156 ILE A N 1
ATOM 1213 C CA . ILE A 1 156 ? 12.411 -5.372 -19.508 1.00 43.44 156 ILE A CA 1
ATOM 1214 C C . ILE A 1 156 ? 13.211 -6.044 -18.384 1.00 43.44 156 ILE A C 1
ATOM 1216 O O . ILE A 1 156 ? 12.759 -6.107 -17.241 1.00 43.44 156 ILE A O 1
ATOM 1220 N N . ARG A 1 157 ? 14.401 -6.565 -18.706 1.00 39.72 157 ARG A N 1
ATOM 1221 C CA . ARG A 1 157 ? 15.310 -7.193 -17.736 1.00 39.72 157 ARG A CA 1
ATOM 1222 C C . ARG A 1 157 ? 16.347 -6.178 -17.270 1.00 39.72 157 ARG A C 1
ATOM 1224 O O . ARG A 1 157 ? 17.094 -5.649 -18.088 1.00 39.72 157 ARG A O 1
ATOM 1231 N N . ILE A 1 158 ? 16.399 -5.918 -15.966 1.00 46.19 158 ILE A N 1
ATOM 1232 C CA . ILE A 1 158 ? 17.299 -4.923 -15.372 1.00 46.19 158 ILE A CA 1
ATOM 1233 C C . ILE A 1 158 ? 18.179 -5.626 -14.341 1.00 46.19 158 ILE A C 1
ATOM 1235 O O . ILE A 1 158 ? 17.702 -6.027 -13.280 1.00 46.19 158 ILE A O 1
ATOM 1239 N N . ASN A 1 159 ? 19.471 -5.758 -14.646 1.00 34.59 159 ASN A N 1
ATOM 1240 C CA . ASN A 1 159 ? 20.447 -6.375 -13.750 1.00 34.59 159 ASN A CA 1
ATOM 1241 C C . ASN A 1 159 ? 21.348 -5.296 -13.137 1.00 34.59 159 ASN A C 1
ATOM 1243 O O . ASN A 1 159 ? 22.236 -4.773 -13.802 1.00 34.59 159 ASN A O 1
ATOM 1247 N N . GLY A 1 160 ? 21.118 -4.974 -11.859 1.00 31.62 160 GLY A N 1
ATOM 1248 C CA . GLY A 1 160 ? 22.027 -4.146 -11.054 1.00 31.62 160 GLY A CA 1
ATOM 1249 C C . GLY A 1 160 ? 21.990 -2.632 -11.304 1.00 31.62 160 GLY A C 1
ATOM 1250 O O . GLY A 1 160 ? 22.846 -1.930 -10.776 1.00 31.62 160 GLY A O 1
ATOM 1251 N N . ILE A 1 161 ? 21.019 -2.115 -12.066 1.00 38.28 161 ILE A N 1
ATOM 1252 C CA . ILE A 1 161 ? 20.853 -0.676 -12.332 1.00 38.28 161 ILE A CA 1
ATOM 1253 C C . ILE A 1 161 ? 19.499 -0.221 -11.772 1.00 38.28 161 ILE A C 1
ATOM 1255 O O . ILE A 1 161 ? 18.472 -0.831 -12.056 1.00 38.28 161 ILE A O 1
ATOM 1259 N N . GLY A 1 162 ? 19.475 0.844 -10.969 1.00 40.88 162 GLY A N 1
ATOM 1260 C CA . GLY A 1 162 ? 18.224 1.516 -10.610 1.00 40.88 162 GLY A CA 1
ATOM 1261 C C . GLY A 1 162 ? 17.740 2.362 -11.786 1.00 40.88 162 GLY A C 1
ATOM 1262 O O . GLY A 1 162 ? 18.489 3.204 -12.274 1.00 40.88 162 GLY A O 1
ATOM 1263 N N . ILE A 1 163 ? 16.503 2.166 -12.248 1.00 49.41 163 ILE A N 1
ATOM 1264 C CA . ILE A 1 163 ? 15.890 3.079 -13.222 1.00 49.41 163 ILE A CA 1
ATOM 1265 C C . ILE A 1 163 ? 15.309 4.262 -12.455 1.00 49.41 163 ILE A C 1
ATOM 1267 O O . ILE A 1 163 ? 14.348 4.111 -11.701 1.00 49.41 163 ILE A O 1
ATOM 1271 N N . LYS A 1 164 ? 15.893 5.445 -12.649 1.00 43.06 164 LYS A N 1
ATOM 1272 C CA . LYS A 1 164 ? 15.324 6.701 -12.166 1.00 43.06 164 LYS A CA 1
ATOM 1273 C C . LYS A 1 164 ? 14.457 7.290 -13.275 1.00 43.06 164 LYS A C 1
ATOM 1275 O O . LYS A 1 164 ? 14.981 7.781 -14.269 1.00 43.06 164 LYS A O 1
ATOM 1280 N N . PHE A 1 165 ? 13.142 7.244 -13.095 1.00 49.53 165 PHE A N 1
ATOM 1281 C CA . PHE A 1 165 ? 12.228 8.052 -13.895 1.00 49.53 165 PHE A CA 1
ATOM 1282 C C . PHE A 1 165 ? 12.370 9.498 -13.412 1.00 49.53 165 PHE A C 1
ATOM 1284 O O . PHE A 1 165 ? 12.251 9.765 -12.215 1.00 49.53 165 PHE A O 1
ATOM 1291 N N . ILE A 1 166 ? 12.755 10.394 -14.316 1.00 39.31 166 ILE A N 1
ATOM 1292 C CA . ILE A 1 166 ? 12.795 11.832 -14.065 1.00 39.31 166 ILE A CA 1
ATOM 1293 C C . ILE A 1 166 ? 11.850 12.438 -15.084 1.00 39.31 166 ILE A C 1
ATOM 1295 O O . ILE A 1 166 ? 12.206 12.545 -16.254 1.00 39.31 166 ILE A O 1
ATOM 1299 N N . ASP A 1 167 ? 10.654 12.786 -14.640 1.00 40.16 167 ASP A N 1
ATOM 1300 C CA . ASP A 1 167 ? 9.759 13.639 -15.403 1.00 40.16 167 ASP A CA 1
ATOM 1301 C C . ASP A 1 167 ? 9.959 15.111 -15.003 1.00 40.16 167 ASP A C 1
ATOM 1303 O O . ASP A 1 167 ? 10.212 15.413 -13.830 1.00 40.16 167 ASP A O 1
ATOM 1307 N N . TYR A 1 168 ? 9.861 16.021 -15.974 1.00 38.06 168 TYR A N 1
ATOM 1308 C CA . TYR A 1 168 ? 9.811 17.469 -15.746 1.00 38.06 168 TYR A CA 1
ATOM 1309 C C . TYR A 1 168 ? 8.452 17.910 -15.158 1.00 38.06 168 TYR A C 1
ATOM 1311 O O . TYR A 1 168 ? 8.358 19.025 -14.640 1.00 38.06 168 TYR A O 1
ATOM 1319 N N . ASP A 1 169 ? 7.460 17.008 -15.145 1.00 38.00 169 ASP A N 1
ATOM 1320 C CA . ASP A 1 169 ? 6.034 17.322 -14.960 1.00 38.00 169 ASP A CA 1
ATOM 1321 C C . ASP A 1 169 ? 5.452 16.823 -13.626 1.00 38.00 169 ASP A C 1
ATOM 1323 O O . ASP A 1 169 ? 4.254 16.589 -13.490 1.00 38.00 169 ASP A O 1
ATOM 1327 N N . GLY A 1 170 ? 6.311 16.605 -12.626 1.00 39.78 170 GLY A N 1
ATOM 1328 C CA . GLY A 1 170 ? 5.887 16.401 -11.235 1.00 39.78 170 GLY A CA 1
ATOM 1329 C C . GLY A 1 170 ? 5.331 15.015 -10.881 1.00 39.78 170 GLY A C 1
ATOM 1330 O O . GLY A 1 170 ? 5.235 14.699 -9.692 1.00 39.78 170 GLY A O 1
ATOM 1331 N N . VAL A 1 171 ? 5.041 14.135 -11.851 1.00 39.31 171 VAL A N 1
ATOM 1332 C CA . VAL A 1 171 ? 4.486 12.795 -11.574 1.00 39.31 171 VAL A CA 1
ATOM 1333 C C . VAL A 1 171 ? 5.242 11.675 -12.297 1.00 39.31 171 VAL A C 1
ATOM 1335 O O . VAL A 1 171 ? 4.930 11.292 -13.419 1.00 39.31 171 VAL A O 1
ATOM 1338 N N . ASN A 1 172 ? 6.175 11.028 -11.593 1.00 46.25 172 ASN A N 1
ATOM 1339 C CA . ASN A 1 172 ? 6.819 9.804 -12.079 1.00 46.25 172 ASN A CA 1
ATOM 1340 C C . ASN A 1 172 ? 5.840 8.615 -12.010 1.00 46.25 172 ASN A C 1
ATOM 1342 O O . ASN A 1 172 ? 5.742 7.950 -10.975 1.00 46.25 172 ASN A O 1
ATOM 1346 N N . THR A 1 173 ? 5.112 8.330 -13.093 1.00 40.94 173 THR A N 1
ATOM 1347 C CA . THR A 1 173 ? 4.189 7.181 -13.150 1.00 40.94 173 THR A CA 1
ATOM 1348 C C . THR A 1 173 ? 4.765 6.041 -13.983 1.00 40.94 173 THR A C 1
ATOM 1350 O O . THR A 1 173 ? 4.995 6.179 -15.181 1.00 40.94 173 THR A O 1
ATOM 1353 N N . LEU A 1 174 ? 4.935 4.871 -13.364 1.00 51.47 174 LEU A N 1
ATOM 1354 C CA . LEU A 1 174 ? 5.251 3.628 -14.064 1.00 51.47 174 LEU A CA 1
ATOM 1355 C C . LEU A 1 174 ? 3.949 2.954 -14.531 1.00 51.47 174 LEU A C 1
ATOM 1357 O O . LEU A 1 174 ? 3.275 2.288 -13.744 1.00 51.47 174 LEU A O 1
ATOM 1361 N N . TYR A 1 175 ? 3.593 3.106 -15.808 1.00 37.41 175 TYR A N 1
ATOM 1362 C CA . TYR A 1 175 ? 2.456 2.397 -16.407 1.00 37.41 175 TYR A CA 1
ATOM 1363 C C . TYR A 1 175 ? 2.872 1.000 -16.878 1.00 37.41 175 TYR A C 1
ATOM 1365 O O . TYR A 1 175 ? 3.601 0.869 -17.855 1.00 37.41 175 TYR A O 1
ATOM 1373 N N . ALA A 1 176 ? 2.382 -0.041 -16.200 1.00 38.41 176 ALA A N 1
ATOM 1374 C CA . ALA A 1 176 ? 2.578 -1.437 -16.587 1.00 38.41 176 ALA A CA 1
ATOM 1375 C C . ALA A 1 176 ? 1.269 -2.053 -17.095 1.00 38.41 176 ALA A C 1
ATOM 1377 O O . ALA A 1 176 ? 0.362 -2.323 -16.306 1.00 38.41 176 ALA A O 1
ATOM 1378 N N . TYR A 1 177 ? 1.178 -2.323 -18.397 1.00 29.28 177 TYR A N 1
ATOM 1379 C CA . TYR A 1 177 ? 0.148 -3.208 -18.940 1.00 29.28 177 TYR A CA 1
ATOM 1380 C C . TYR A 1 177 ? 0.679 -4.644 -18.889 1.00 29.28 177 TYR A C 1
ATOM 1382 O O . TYR A 1 177 ? 1.642 -4.961 -19.570 1.00 29.28 177 TYR A O 1
ATOM 1390 N N . SER A 1 178 ? 0.077 -5.479 -18.033 1.00 32.44 178 SER A N 1
ATOM 1391 C CA . SER A 1 178 ? 0.360 -6.917 -17.876 1.00 32.44 178 SER A CA 1
ATOM 1392 C C . SER A 1 178 ? 1.848 -7.307 -17.761 1.00 32.44 178 SER A C 1
ATOM 1394 O O . SER A 1 178 ? 2.485 -7.635 -18.749 1.00 32.44 178 SER A O 1
ATOM 1396 N N . GLY A 1 179 ? 2.358 -7.380 -16.520 1.00 44.03 179 GLY A N 1
ATOM 1397 C CA . GLY A 1 179 ? 3.627 -8.043 -16.162 1.00 44.03 179 GLY A CA 1
ATOM 1398 C C . GLY A 1 179 ? 4.882 -7.383 -16.744 1.00 44.03 179 GLY A C 1
ATOM 1399 O O . GLY A 1 179 ? 5.344 -7.791 -17.798 1.00 44.03 179 GLY A O 1
ATOM 1400 N N . MET A 1 180 ? 5.450 -6.379 -16.060 1.00 45.97 180 MET A N 1
ATOM 1401 C CA . MET A 1 180 ? 6.446 -5.502 -16.701 1.00 45.97 180 MET A CA 1
ATOM 1402 C C . MET A 1 180 ? 7.836 -5.440 -16.049 1.00 45.97 180 MET A C 1
ATOM 1404 O O . MET A 1 180 ? 8.800 -5.148 -16.750 1.00 45.97 180 MET A O 1
ATOM 1408 N N . ILE A 1 181 ? 7.995 -5.719 -14.749 1.00 52.72 181 ILE A N 1
ATOM 1409 C CA . ILE A 1 181 ? 9.318 -5.647 -14.102 1.00 52.72 181 ILE A CA 1
ATOM 1410 C C . ILE A 1 181 ? 9.607 -6.938 -13.345 1.00 52.72 181 ILE A C 1
ATOM 1412 O O . ILE A 1 181 ? 8.997 -7.219 -12.316 1.00 52.72 181 ILE A O 1
ATOM 1416 N N . ILE A 1 182 ? 10.570 -7.704 -13.856 1.00 48.50 182 ILE A N 1
ATOM 1417 C CA . ILE A 1 182 ? 11.182 -8.835 -13.160 1.00 48.50 182 ILE A CA 1
ATOM 1418 C C . ILE A 1 182 ? 12.583 -8.378 -12.761 1.00 48.50 182 ILE A C 1
ATOM 1420 O O . ILE A 1 182 ? 13.465 -8.256 -13.613 1.00 48.50 182 ILE A O 1
ATOM 1424 N N . THR A 1 183 ? 12.787 -8.084 -11.478 1.00 48.91 183 THR A N 1
ATOM 1425 C CA . THR A 1 183 ? 14.127 -7.831 -10.942 1.00 48.91 183 THR A CA 1
ATOM 1426 C C . THR A 1 183 ? 14.766 -9.157 -10.546 1.00 48.91 183 THR A C 1
ATOM 1428 O O . THR A 1 183 ? 14.139 -9.972 -9.877 1.00 48.91 183 THR A O 1
ATOM 1431 N N . GLU A 1 184 ? 16.031 -9.376 -10.910 1.00 47.22 184 GLU A N 1
ATOM 1432 C CA . GLU A 1 184 ? 16.837 -10.463 -10.318 1.00 47.22 184 GLU A CA 1
ATOM 1433 C C . GLU A 1 184 ? 17.310 -10.101 -8.891 1.00 47.22 184 GLU A C 1
ATOM 1435 O O . GLU A 1 184 ? 17.839 -10.944 -8.170 1.00 47.22 184 GLU A O 1
ATOM 1440 N N . SER A 1 185 ? 17.092 -8.843 -8.476 1.00 53.50 185 SER A N 1
ATOM 1441 C CA . SER A 1 185 ? 17.211 -8.375 -7.091 1.00 53.50 185 SER A CA 1
ATOM 1442 C C . SER A 1 185 ? 16.092 -8.951 -6.221 1.00 53.50 185 SER A C 1
ATOM 1444 O O . SER A 1 185 ? 14.950 -9.047 -6.670 1.00 53.50 185 SER A O 1
ATOM 1446 N N . VAL A 1 186 ? 16.424 -9.274 -4.967 1.00 56.12 186 VAL A N 1
ATOM 1447 C CA . VAL A 1 186 ? 15.480 -9.745 -3.936 1.00 56.12 186 VAL A CA 1
ATOM 1448 C C . VAL A 1 186 ? 14.425 -8.700 -3.561 1.00 56.12 186 VAL A C 1
ATOM 1450 O O . VAL A 1 186 ? 13.335 -9.082 -3.136 1.00 56.12 186 VAL A O 1
ATOM 1453 N N . ASP A 1 187 ? 14.737 -7.418 -3.783 1.00 61.69 187 ASP A N 1
ATOM 1454 C CA . ASP A 1 187 ? 13.919 -6.281 -3.369 1.00 61.69 187 ASP A CA 1
A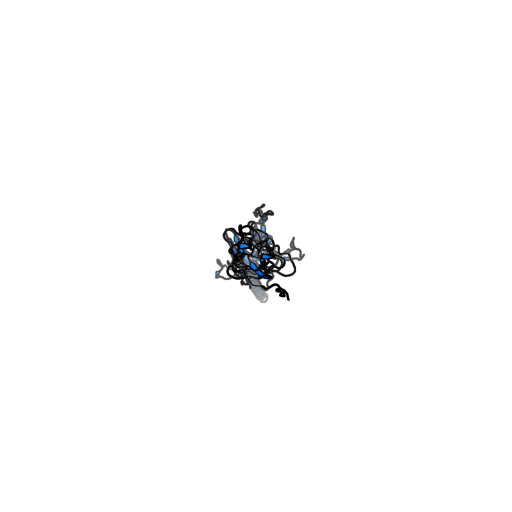TOM 1455 C C . ASP A 1 187 ? 13.648 -5.322 -4.534 1.00 61.69 187 ASP A C 1
ATOM 1457 O O . ASP A 1 187 ? 14.562 -4.930 -5.272 1.00 61.69 187 ASP A O 1
ATOM 1461 N N . PHE A 1 188 ? 12.389 -4.898 -4.643 1.00 67.25 188 PHE A N 1
ATOM 1462 C CA . PHE A 1 188 ? 11.918 -3.786 -5.456 1.00 67.25 188 PHE A CA 1
ATOM 1463 C C . PHE A 1 188 ? 11.610 -2.592 -4.541 1.00 67.25 188 PHE A C 1
ATOM 1465 O O . PHE A 1 188 ? 10.702 -2.645 -3.710 1.00 67.25 188 PHE A O 1
ATOM 1472 N N . VAL A 1 189 ? 12.369 -1.503 -4.677 1.00 64.38 189 VAL A N 1
ATOM 1473 C CA . VAL A 1 189 ? 12.257 -0.322 -3.806 1.00 64.38 189 VAL A CA 1
ATOM 1474 C C . VAL A 1 189 ? 11.564 0.818 -4.547 1.00 64.38 189 VAL A C 1
ATOM 1476 O O . VAL A 1 189 ? 12.086 1.338 -5.531 1.00 64.38 189 VAL A O 1
ATOM 1479 N N . PHE A 1 190 ? 10.415 1.255 -4.037 1.00 68.88 190 PHE A N 1
ATOM 1480 C CA . PHE A 1 190 ? 9.794 2.519 -4.417 1.00 68.88 190 PHE A CA 1
ATOM 1481 C C . PHE A 1 190 ? 10.389 3.641 -3.563 1.00 68.88 190 PHE A C 1
ATOM 1483 O O . PHE A 1 190 ? 10.074 3.750 -2.376 1.00 68.88 190 PHE A O 1
ATOM 1490 N N . VAL A 1 191 ? 11.234 4.477 -4.169 1.00 60.72 191 VAL A N 1
ATOM 1491 C CA . VAL A 1 191 ? 11.755 5.704 -3.549 1.00 60.72 191 VAL A CA 1
ATOM 1492 C C . VAL A 1 191 ? 10.890 6.878 -3.989 1.00 60.72 191 VAL A C 1
ATOM 1494 O O . VAL A 1 191 ? 10.852 7.211 -5.173 1.00 60.72 191 VAL A O 1
ATOM 1497 N N . VAL A 1 192 ? 10.219 7.524 -3.040 1.00 61.09 192 VAL A N 1
ATOM 1498 C CA . VAL A 1 192 ? 9.563 8.817 -3.248 1.00 61.09 192 VAL A CA 1
ATOM 1499 C C . VAL A 1 192 ? 10.427 9.871 -2.561 1.00 61.09 192 VAL A C 1
ATOM 1501 O O . VAL A 1 192 ? 10.426 9.981 -1.332 1.00 61.09 192 VAL A O 1
ATOM 1504 N N . ASP A 1 193 ? 11.215 10.595 -3.356 1.00 52.06 193 ASP A N 1
ATOM 1505 C CA . ASP A 1 193 ? 12.068 11.694 -2.891 1.00 52.06 193 ASP A CA 1
ATOM 1506 C C . ASP A 1 193 ? 11.297 13.011 -3.072 1.00 52.06 193 ASP A C 1
ATOM 1508 O O . ASP A 1 193 ? 10.920 13.360 -4.191 1.00 52.06 193 ASP A O 1
ATOM 1512 N N . ASN A 1 194 ? 11.028 13.725 -1.980 1.00 51.44 194 ASN A N 1
ATOM 1513 C CA . ASN A 1 194 ? 10.611 15.129 -2.013 1.00 51.44 194 ASN A CA 1
ATOM 1514 C C . ASN A 1 194 ? 11.681 15.956 -1.281 1.00 51.44 194 ASN A C 1
ATOM 1516 O O . ASN A 1 194 ? 12.405 15.404 -0.453 1.00 51.44 194 ASN A O 1
ATOM 1520 N N . THR A 1 195 ? 11.786 17.259 -1.557 1.00 44.72 195 THR A N 1
ATOM 1521 C CA . THR A 1 195 ? 12.886 18.152 -1.133 1.00 44.72 195 THR A CA 1
ATOM 1522 C C . THR A 1 195 ? 13.258 18.081 0.352 1.00 44.72 195 THR A C 1
ATOM 1524 O O . THR A 1 195 ? 14.403 18.368 0.687 1.00 44.72 195 THR A O 1
ATOM 1527 N N . ASP A 1 196 ? 12.341 17.637 1.221 1.00 45.44 196 ASP A N 1
ATOM 1528 C CA . ASP A 1 196 ? 12.540 17.550 2.672 1.00 45.44 196 ASP A CA 1
ATOM 1529 C C . ASP A 1 196 ? 12.439 16.129 3.273 1.00 45.44 196 ASP A C 1
ATOM 1531 O O . ASP A 1 196 ? 12.733 15.959 4.460 1.00 45.44 196 ASP A O 1
ATOM 1535 N N . LYS A 1 197 ? 12.017 15.096 2.518 1.00 51.91 197 LYS A N 1
ATOM 1536 C CA . LYS A 1 197 ? 11.814 13.723 3.040 1.00 51.91 197 LYS A CA 1
ATOM 1537 C C . LYS A 1 197 ? 11.981 12.641 1.967 1.00 51.91 197 LYS A C 1
ATOM 1539 O O . LYS A 1 197 ? 11.338 12.691 0.921 1.00 51.91 197 LYS A O 1
ATOM 1544 N N . ARG A 1 198 ? 12.731 11.584 2.304 1.00 55.16 198 ARG A N 1
ATOM 1545 C CA . ARG A 1 198 ? 12.789 10.323 1.544 1.00 55.16 198 ARG A CA 1
ATOM 1546 C C . ARG A 1 198 ? 11.825 9.307 2.137 1.00 55.16 198 ARG A C 1
ATOM 1548 O O . ARG A 1 198 ? 12.062 8.802 3.230 1.00 55.16 198 ARG A O 1
ATOM 1555 N N . THR A 1 199 ? 10.758 8.995 1.413 1.00 61.31 199 THR A N 1
ATOM 1556 C CA . THR A 1 199 ? 9.792 7.956 1.796 1.00 61.31 199 THR A CA 1
ATOM 1557 C C . THR A 1 199 ? 10.050 6.718 0.950 1.00 61.31 199 THR A C 1
ATOM 1559 O O . THR A 1 199 ? 10.058 6.812 -0.274 1.00 61.31 199 THR A O 1
ATOM 1562 N N . ASN A 1 200 ? 10.252 5.562 1.587 1.00 69.06 200 ASN A N 1
ATOM 1563 C CA . ASN A 1 200 ? 10.611 4.331 0.884 1.00 69.06 200 ASN A CA 1
ATOM 1564 C C . ASN A 1 200 ? 9.670 3.186 1.258 1.00 69.06 200 ASN A C 1
ATOM 1566 O O . ASN A 1 200 ? 9.606 2.809 2.431 1.00 69.06 200 ASN A O 1
ATOM 1570 N N . TYR A 1 201 ? 9.005 2.612 0.256 1.00 78.75 201 TYR A N 1
ATOM 1571 C CA . TYR A 1 201 ? 8.336 1.316 0.369 1.00 78.75 201 TYR A CA 1
ATOM 1572 C C . TYR A 1 201 ? 9.182 0.262 -0.334 1.00 78.75 201 TYR A C 1
ATOM 1574 O O . TYR A 1 201 ? 9.630 0.469 -1.460 1.00 78.75 201 TYR A O 1
ATOM 1582 N N . VAL A 1 202 ? 9.381 -0.875 0.317 1.00 77.75 202 VAL A N 1
ATOM 1583 C CA . VAL A 1 202 ? 10.136 -2.005 -0.218 1.00 77.75 202 VAL A CA 1
ATOM 1584 C C . VAL A 1 202 ? 9.182 -3.171 -0.404 1.00 77.75 202 VAL A C 1
ATOM 1586 O O . VAL A 1 202 ? 8.529 -3.581 0.553 1.00 77.75 202 VAL A O 1
ATOM 1589 N N . LEU A 1 203 ? 9.096 -3.686 -1.628 1.00 81.19 203 LEU A N 1
ATOM 1590 C CA . LEU A 1 203 ? 8.504 -4.985 -1.926 1.00 81.19 203 LEU A CA 1
ATOM 1591 C C . LEU A 1 203 ? 9.652 -5.972 -2.100 1.00 81.19 203 LEU A C 1
ATOM 1593 O O . LEU A 1 203 ? 10.307 -5.978 -3.140 1.00 81.19 203 LEU A O 1
ATOM 1597 N N . SER A 1 204 ? 9.906 -6.783 -1.085 1.00 78.38 204 SER A N 1
ATOM 1598 C CA . SER A 1 204 ? 10.831 -7.908 -1.177 1.00 78.38 204 SER A CA 1
ATOM 1599 C C . SER A 1 204 ? 10.102 -9.167 -1.642 1.00 78.38 204 SER A C 1
ATOM 1601 O O . SER A 1 204 ? 8.871 -9.216 -1.728 1.00 78.38 204 SER A O 1
ATOM 1603 N N . GLY A 1 205 ? 10.861 -10.233 -1.894 1.00 74.06 205 GLY A N 1
ATOM 1604 C CA . GLY A 1 205 ? 10.301 -11.551 -2.202 1.00 74.06 205 GLY A CA 1
ATOM 1605 C C . GLY A 1 205 ? 9.363 -12.132 -1.129 1.00 74.06 205 GLY A C 1
ATOM 1606 O O . GLY A 1 205 ? 8.648 -13.090 -1.421 1.00 74.06 205 GLY A O 1
ATOM 1607 N N . ASP A 1 206 ? 9.343 -11.582 0.089 1.00 84.06 206 ASP A N 1
ATOM 1608 C CA . ASP A 1 206 ? 8.551 -12.091 1.215 1.00 84.06 206 ASP A CA 1
ATOM 1609 C C . ASP A 1 206 ? 7.697 -11.044 1.950 1.00 84.06 206 ASP A C 1
ATOM 1611 O O . ASP A 1 206 ? 6.830 -11.423 2.744 1.00 84.06 206 ASP A O 1
ATOM 1615 N N . SER A 1 207 ? 7.900 -9.744 1.715 1.00 85.50 207 SER A N 1
ATOM 1616 C CA . SER A 1 207 ? 7.254 -8.701 2.509 1.00 85.50 207 SER A CA 1
ATOM 1617 C C . SER A 1 207 ? 7.104 -7.361 1.782 1.00 85.50 207 SER A C 1
ATOM 1619 O O . SER A 1 207 ? 7.806 -7.037 0.831 1.00 85.50 207 SER A O 1
ATOM 1621 N N . LEU A 1 208 ? 6.137 -6.570 2.253 1.00 89.44 208 LEU A N 1
ATOM 1622 C CA . LEU A 1 208 ? 5.984 -5.154 1.927 1.00 89.44 208 LEU A CA 1
ATOM 1623 C C . LEU A 1 208 ? 6.246 -4.358 3.208 1.00 89.44 208 LEU A C 1
ATOM 1625 O O . LEU A 1 208 ? 5.484 -4.494 4.168 1.00 89.44 208 LEU A O 1
ATOM 1629 N N . TYR A 1 209 ? 7.306 -3.550 3.236 1.00 87.00 209 TYR A N 1
ATOM 1630 C CA . TYR A 1 209 ? 7.725 -2.818 4.436 1.00 87.00 209 TYR A CA 1
ATOM 1631 C C . TYR A 1 209 ? 8.325 -1.443 4.125 1.00 87.00 209 TYR A C 1
ATOM 1633 O O . TYR A 1 209 ? 8.509 -1.060 2.972 1.00 87.00 209 TYR A O 1
ATOM 1641 N N . VAL A 1 210 ? 8.600 -0.679 5.182 1.00 86.56 210 VAL A N 1
ATOM 1642 C CA . VAL A 1 210 ? 9.213 0.654 5.122 1.00 86.56 210 VAL A CA 1
ATOM 1643 C C . VAL A 1 210 ? 10.630 0.609 5.680 1.00 86.56 210 VAL A C 1
ATOM 1645 O O . VAL A 1 210 ? 10.907 -0.156 6.602 1.00 86.56 210 VAL A O 1
ATOM 1648 N N . ILE A 1 211 ? 11.532 1.426 5.134 1.00 79.19 211 ILE A N 1
ATOM 1649 C CA . ILE A 1 211 ? 12.939 1.445 5.579 1.00 79.19 211 ILE A CA 1
ATOM 1650 C C . ILE A 1 211 ? 13.069 2.026 6.993 1.00 79.19 211 ILE A C 1
ATOM 1652 O O . ILE A 1 211 ? 13.823 1.504 7.811 1.00 79.19 211 ILE A O 1
ATOM 1656 N N . GLU A 1 212 ? 12.332 3.097 7.287 1.00 82.12 212 GLU A N 1
ATOM 1657 C CA . GLU A 1 212 ? 12.319 3.723 8.607 1.00 82.12 212 GLU A CA 1
ATOM 1658 C C . GLU A 1 212 ? 11.102 3.242 9.406 1.00 82.12 212 GLU A C 1
ATOM 1660 O O . GLU A 1 212 ? 9.951 3.478 9.031 1.00 82.12 212 GLU A O 1
ATOM 1665 N N . SER A 1 213 ? 11.363 2.537 10.509 1.00 85.31 213 SER A N 1
ATOM 1666 C CA . SER A 1 213 ? 10.322 1.952 11.356 1.00 85.31 213 SER A CA 1
ATOM 1667 C C . SER A 1 213 ? 9.392 3.027 11.928 1.00 85.31 213 SER A C 1
ATOM 1669 O O . SER A 1 213 ? 9.849 3.974 12.563 1.00 85.31 213 SER A O 1
ATOM 1671 N N . GLY A 1 214 ? 8.081 2.870 11.721 1.00 83.06 214 GLY A N 1
ATOM 1672 C CA . GLY A 1 214 ? 7.050 3.753 12.281 1.00 83.06 214 GLY A CA 1
ATOM 1673 C C . GLY A 1 214 ? 6.935 5.143 11.640 1.00 83.06 214 GLY A C 1
ATOM 1674 O O . GLY A 1 214 ? 6.170 5.962 12.139 1.00 83.06 214 GLY A O 1
ATOM 1675 N N . ALA A 1 215 ? 7.660 5.425 10.553 1.00 82.75 215 ALA A N 1
ATOM 1676 C CA . ALA A 1 215 ? 7.704 6.763 9.955 1.00 82.75 215 ALA A CA 1
ATOM 1677 C C . ALA A 1 215 ? 6.590 7.053 8.930 1.00 82.75 215 ALA A C 1
ATOM 1679 O O . ALA A 1 215 ? 6.371 8.213 8.577 1.00 82.75 215 ALA A O 1
ATOM 1680 N N . ILE A 1 216 ? 5.923 6.020 8.401 1.00 81.50 216 ILE A N 1
ATOM 1681 C CA . ILE A 1 216 ? 5.027 6.133 7.241 1.00 81.50 216 ILE A CA 1
ATOM 1682 C C . ILE A 1 216 ? 3.745 5.318 7.470 1.00 81.50 216 ILE A C 1
ATOM 1684 O O . ILE A 1 216 ? 3.804 4.165 7.897 1.00 81.50 216 ILE A O 1
ATOM 1688 N N . ASP A 1 217 ? 2.597 5.908 7.126 1.00 86.50 217 ASP A N 1
ATOM 1689 C CA . ASP A 1 217 ? 1.279 5.265 7.175 1.00 86.50 217 ASP A CA 1
ATOM 1690 C C . ASP A 1 217 ? 0.981 4.423 5.925 1.00 86.50 217 ASP A C 1
ATOM 1692 O O . ASP A 1 217 ? 1.297 4.811 4.799 1.00 86.50 217 ASP A O 1
ATOM 1696 N N . LEU A 1 218 ? 0.249 3.314 6.093 1.00 88.69 218 LEU A N 1
ATOM 1697 C CA . LEU A 1 218 ? -0.326 2.566 4.971 1.00 88.69 218 LEU A CA 1
ATOM 1698 C C . LEU A 1 218 ? -1.687 3.159 4.560 1.00 88.69 218 LEU A C 1
ATOM 1700 O O . LEU A 1 218 ? -2.748 2.740 5.030 1.00 88.69 218 LEU A O 1
ATOM 1704 N N . GLY A 1 219 ? -1.649 4.116 3.632 1.00 86.88 219 GLY A N 1
ATOM 1705 C CA . GLY A 1 219 ? -2.816 4.889 3.184 1.00 86.88 219 GLY A CA 1
ATOM 1706 C C . GLY A 1 219 ? -2.929 6.249 3.884 1.00 86.88 219 GLY A C 1
ATOM 1707 O O . GLY A 1 219 ? -2.096 6.604 4.706 1.00 86.88 219 GLY A O 1
ATOM 1708 N N . ARG A 1 220 ? -3.949 7.047 3.536 1.00 79.88 220 ARG A N 1
ATOM 1709 C CA . ARG A 1 220 ? -4.207 8.379 4.135 1.00 79.88 220 ARG A CA 1
ATOM 1710 C C . ARG A 1 220 ? -5.701 8.703 4.179 1.00 79.88 220 ARG A C 1
ATOM 1712 O O . ARG A 1 220 ? -6.489 8.030 3.515 1.00 79.88 220 ARG A O 1
ATOM 1719 N N . ALA A 1 221 ? -6.099 9.751 4.907 1.00 76.44 221 ALA A N 1
ATOM 1720 C CA . ALA A 1 221 ? -7.507 10.119 5.126 1.00 76.44 221 ALA A CA 1
ATOM 1721 C C . ALA A 1 221 ? -8.346 10.166 3.830 1.00 76.44 221 ALA A C 1
ATOM 1723 O O . ALA A 1 221 ? -9.414 9.563 3.774 1.00 76.44 221 ALA A O 1
ATOM 1724 N N . ALA A 1 222 ? -7.829 10.775 2.757 1.00 76.06 222 ALA A N 1
ATOM 1725 C CA . ALA A 1 222 ? -8.513 10.845 1.461 1.00 76.06 222 ALA A CA 1
ATOM 1726 C C . ALA A 1 222 ? -8.264 9.633 0.532 1.00 76.06 222 ALA A C 1
ATOM 1728 O O . ALA A 1 222 ? -8.903 9.512 -0.511 1.00 76.06 222 ALA A O 1
ATOM 1729 N N . ARG A 1 223 ? -7.330 8.729 0.867 1.00 80.69 223 ARG A N 1
ATOM 1730 C CA . ARG A 1 223 ? -6.915 7.585 0.028 1.00 80.69 223 ARG A CA 1
ATOM 1731 C C . ARG A 1 223 ? -6.830 6.313 0.880 1.00 80.69 223 ARG A C 1
ATOM 1733 O O . ARG A 1 223 ? -5.752 5.885 1.291 1.00 80.69 223 ARG A O 1
ATOM 1740 N N . LYS A 1 224 ? -8.002 5.746 1.173 1.00 85.88 224 LYS A N 1
ATOM 1741 C CA . LYS A 1 224 ? -8.177 4.567 2.035 1.00 85.88 224 LYS A CA 1
ATOM 1742 C C . LYS A 1 224 ? -8.155 3.274 1.219 1.00 85.88 224 LYS A C 1
ATOM 1744 O O . LYS A 1 224 ? -8.720 3.213 0.127 1.00 85.88 224 LYS A O 1
ATOM 1749 N N . TRP A 1 225 ? -7.584 2.218 1.790 1.00 90.94 225 TRP A N 1
ATOM 1750 C CA . TRP A 1 225 ? -7.753 0.862 1.270 1.00 90.94 225 TRP A CA 1
ATOM 1751 C C . TRP A 1 225 ? -9.196 0.400 1.469 1.00 90.94 225 TRP A C 1
ATOM 1753 O O . TRP A 1 225 ? -9.775 0.584 2.538 1.00 90.94 225 TRP A O 1
ATOM 1763 N N . LYS A 1 226 ? -9.788 -0.218 0.441 1.00 90.44 226 LYS A N 1
ATOM 1764 C CA . LYS A 1 226 ? -11.175 -0.703 0.514 1.00 90.44 226 LYS A CA 1
ATOM 1765 C C . LYS A 1 226 ? -11.323 -1.894 1.463 1.00 90.44 226 LYS A C 1
ATOM 1767 O O . LYS A 1 226 ? -12.278 -1.937 2.225 1.00 90.44 226 LYS A O 1
ATOM 1772 N N . ASN A 1 227 ? -10.416 -2.865 1.362 1.00 90.25 227 ASN A N 1
ATOM 1773 C CA . ASN A 1 227 ? -10.386 -4.089 2.161 1.00 90.25 227 ASN A CA 1
ATOM 1774 C C . ASN A 1 227 ? -8.929 -4.530 2.347 1.00 90.25 227 ASN A C 1
ATOM 1776 O O . ASN A 1 227 ? -8.128 -4.353 1.429 1.00 90.25 227 ASN A O 1
ATOM 1780 N N . ILE A 1 228 ? -8.633 -5.182 3.472 1.00 93.31 228 ILE A N 1
ATOM 1781 C CA . ILE A 1 228 ? -7.382 -5.912 3.708 1.00 93.31 228 ILE A CA 1
ATOM 1782 C C . ILE A 1 228 ? -7.740 -7.386 3.910 1.00 93.31 228 ILE A C 1
ATOM 1784 O O . ILE A 1 228 ? -8.550 -7.713 4.776 1.00 93.31 228 ILE A O 1
ATOM 1788 N N . TYR A 1 229 ? -7.165 -8.269 3.095 1.00 92.56 229 TYR A N 1
ATOM 1789 C CA . TYR A 1 229 ? -7.324 -9.718 3.221 1.00 92.56 229 TYR A CA 1
ATOM 1790 C C . TYR A 1 229 ? -6.033 -10.290 3.805 1.00 92.56 229 TYR A C 1
ATOM 1792 O O . TYR A 1 229 ? -4.987 -10.212 3.168 1.00 92.56 229 TYR A O 1
ATOM 1800 N N . ALA A 1 230 ? -6.107 -10.843 5.015 1.00 94.19 230 ALA A N 1
ATOM 1801 C CA . ALA A 1 230 ? -4.961 -11.381 5.740 1.00 94.19 230 ALA A CA 1
ATOM 1802 C C . ALA A 1 230 ? -5.310 -12.728 6.384 1.00 94.19 230 ALA A C 1
ATOM 1804 O O . ALA A 1 230 ? -6.453 -12.958 6.777 1.00 94.19 230 ALA A O 1
ATOM 1805 N N . THR A 1 231 ? -4.319 -13.614 6.500 1.00 91.88 231 THR A N 1
ATOM 1806 C CA . THR A 1 231 ? -4.481 -14.923 7.158 1.00 91.88 231 THR A CA 1
ATOM 1807 C C . THR A 1 231 ? -4.548 -14.795 8.682 1.00 91.88 231 THR A C 1
ATOM 1809 O O . THR A 1 231 ? -5.267 -15.551 9.328 1.00 91.88 231 THR A O 1
ATOM 1812 N N . ASN A 1 232 ? -3.824 -13.827 9.254 1.00 92.19 232 ASN A N 1
ATOM 1813 C CA . ASN A 1 232 ? -3.766 -13.547 10.690 1.00 92.19 232 ASN A CA 1
ATOM 1814 C C . ASN A 1 232 ? -4.168 -12.086 10.969 1.00 92.19 232 ASN A C 1
ATOM 1816 O O . ASN A 1 232 ? -4.173 -11.258 10.058 1.00 92.19 232 ASN A O 1
ATOM 1820 N N . GLY A 1 233 ? -4.491 -11.768 12.228 1.00 90.44 233 GLY A N 1
ATOM 1821 C CA . GLY A 1 233 ? -4.767 -10.394 12.667 1.00 90.44 233 GLY A CA 1
ATOM 1822 C C . GLY A 1 233 ? -3.527 -9.490 12.658 1.00 90.44 233 GLY A C 1
ATOM 1823 O O . GLY A 1 233 ? -2.395 -9.967 12.560 1.00 90.44 233 GLY A O 1
ATOM 1824 N N . THR A 1 234 ? -3.737 -8.178 12.779 1.00 93.88 234 THR A N 1
ATOM 1825 C CA . THR A 1 234 ? -2.651 -7.188 12.838 1.00 93.88 234 THR A CA 1
ATOM 1826 C C . THR A 1 234 ? -1.843 -7.319 14.126 1.00 93.88 234 THR A C 1
ATOM 1828 O O . THR A 1 234 ? -2.414 -7.445 15.208 1.00 93.88 234 THR A O 1
ATOM 1831 N N . ILE A 1 235 ? -0.517 -7.219 14.021 1.00 92.75 235 ILE A N 1
ATOM 1832 C CA . ILE A 1 235 ? 0.384 -7.158 15.176 1.00 92.75 235 ILE A CA 1
ATOM 1833 C C . ILE A 1 235 ? 0.591 -5.686 15.551 1.00 92.75 235 ILE A C 1
ATOM 1835 O O . ILE A 1 235 ? 0.937 -4.877 14.695 1.00 92.75 235 ILE A O 1
ATOM 1839 N N . GLN A 1 236 ? 0.377 -5.346 16.823 1.00 92.06 236 GLN A N 1
ATOM 1840 C CA . GLN A 1 236 ? 0.607 -4.014 17.393 1.00 92.06 236 GLN A CA 1
ATOM 1841 C C . GLN A 1 236 ? 1.606 -4.123 18.549 1.00 92.06 236 GLN A C 1
ATOM 1843 O O . GLN A 1 236 ? 1.465 -4.993 19.413 1.00 92.06 236 GLN A O 1
ATOM 1848 N N . THR A 1 237 ? 2.617 -3.251 18.578 1.00 93.00 237 THR A N 1
ATOM 1849 C CA . THR A 1 237 ? 3.638 -3.257 19.635 1.00 93.00 237 THR A CA 1
ATOM 1850 C C . THR A 1 237 ? 3.005 -2.934 20.988 1.00 93.00 237 THR A C 1
ATOM 1852 O O . THR A 1 237 ? 2.409 -1.879 21.187 1.00 93.00 237 THR A O 1
ATOM 1855 N N . SER A 1 238 ? 3.144 -3.848 21.950 1.00 93.62 238 SER A N 1
ATOM 1856 C CA . SER A 1 238 ? 2.672 -3.662 23.328 1.00 93.62 238 SER A CA 1
ATOM 1857 C C . SER A 1 238 ? 3.748 -4.006 24.364 1.00 93.62 238 SER A C 1
ATOM 1859 O O . SER A 1 238 ? 3.439 -4.487 25.458 1.00 93.62 238 SER A O 1
ATOM 1861 N N . ASP A 1 239 ? 5.011 -3.760 24.024 1.00 95.69 239 ASP A N 1
ATOM 1862 C CA . ASP A 1 239 ? 6.127 -3.864 24.963 1.00 95.69 239 ASP A CA 1
ATOM 1863 C C . ASP A 1 239 ? 6.024 -2.757 26.032 1.00 95.69 239 ASP A C 1
ATOM 1865 O O . ASP A 1 239 ? 5.636 -1.624 25.743 1.00 95.69 239 ASP A O 1
ATOM 1869 N N . ARG A 1 240 ? 6.351 -3.086 27.288 1.00 96.06 240 ARG A N 1
ATOM 1870 C CA . ARG A 1 240 ? 6.369 -2.129 28.403 1.00 96.06 240 ARG A CA 1
ATOM 1871 C C . ARG A 1 240 ? 7.471 -1.080 28.230 1.00 96.06 240 ARG A C 1
ATOM 1873 O O . ARG A 1 240 ? 7.273 0.045 28.668 1.00 96.06 240 ARG A O 1
ATOM 1880 N N . ASN A 1 241 ? 8.600 -1.435 27.619 1.00 96.88 241 ASN A N 1
ATOM 1881 C CA . ASN A 1 241 ? 9.741 -0.530 27.438 1.00 96.88 241 ASN A CA 1
ATOM 1882 C C . ASN A 1 241 ? 9.471 0.561 26.390 1.00 96.88 241 ASN A C 1
ATOM 1884 O O . ASN A 1 241 ? 10.099 1.612 26.425 1.00 96.88 241 ASN A O 1
ATOM 1888 N N . GLU A 1 242 ? 8.497 0.326 25.511 1.00 94.69 242 GLU A N 1
ATOM 1889 C CA . GLU A 1 242 ? 8.033 1.270 24.487 1.00 94.69 242 GLU A CA 1
ATOM 1890 C C . GLU A 1 242 ? 6.907 2.186 25.009 1.00 94.69 242 GLU A C 1
ATOM 1892 O O . GLU A 1 242 ? 6.308 2.953 24.257 1.00 94.69 242 GLU A O 1
ATOM 1897 N N . LYS A 1 243 ? 6.567 2.090 26.303 1.00 95.50 243 LYS A N 1
ATOM 1898 C CA . LYS A 1 243 ? 5.466 2.825 26.937 1.00 95.50 243 LYS A CA 1
ATOM 1899 C C . LYS A 1 243 ? 5.958 3.581 28.167 1.00 95.50 243 LYS A C 1
ATOM 1901 O O . LYS A 1 243 ? 6.839 3.135 28.894 1.00 95.50 243 LYS A O 1
ATOM 1906 N N . ASN A 1 244 ? 5.348 4.731 28.428 1.00 96.00 244 ASN A N 1
ATOM 1907 C CA . ASN A 1 244 ? 5.609 5.548 29.611 1.00 96.00 244 ASN A CA 1
ATOM 1908 C C . ASN A 1 244 ? 4.287 5.917 30.297 1.00 96.00 244 ASN A C 1
ATOM 1910 O O . ASN A 1 244 ? 3.223 5.704 29.722 1.00 96.00 244 ASN A O 1
ATOM 1914 N N . THR A 1 245 ? 4.367 6.445 31.524 1.00 96.56 245 THR A N 1
ATOM 1915 C CA . THR A 1 245 ? 3.190 6.919 32.283 1.00 96.56 245 THR A CA 1
ATOM 1916 C C . THR A 1 245 ? 2.098 5.844 32.385 1.00 96.56 245 THR A C 1
ATOM 1918 O O . THR A 1 245 ? 0.920 6.080 32.146 1.00 96.56 245 THR A O 1
ATOM 1921 N N . ILE A 1 246 ? 2.518 4.606 32.668 1.00 96.56 246 ILE A N 1
ATOM 1922 C CA . ILE A 1 246 ? 1.626 3.446 32.691 1.00 96.56 246 ILE A CA 1
ATOM 1923 C C . ILE A 1 246 ? 0.858 3.435 34.013 1.00 96.56 246 ILE A C 1
ATOM 1925 O O . ILE A 1 246 ? 1.441 3.171 35.066 1.00 96.56 246 ILE A O 1
ATOM 1929 N N . GLU A 1 247 ? -0.450 3.656 33.933 1.00 95.81 247 GLU A N 1
ATOM 1930 C CA . GLU A 1 247 ? -1.390 3.586 35.052 1.00 95.81 247 GLU A CA 1
ATOM 1931 C C . GLU A 1 247 ? -2.466 2.522 34.793 1.00 95.81 247 GLU A C 1
ATOM 1933 O O . GLU A 1 247 ? -2.732 2.139 33.650 1.00 95.81 247 GLU A O 1
ATOM 1938 N N . GLU A 1 248 ? -3.074 2.005 35.862 1.00 95.31 248 GLU A N 1
ATOM 1939 C CA . GLU A 1 248 ? -4.212 1.098 35.725 1.00 95.31 248 GLU A CA 1
ATOM 1940 C C . GLU A 1 248 ? -5.461 1.878 35.294 1.00 95.31 248 GLU A C 1
ATOM 1942 O O . GLU A 1 248 ? -5.773 2.933 35.844 1.00 95.31 248 GLU A O 1
ATOM 1947 N N . LEU A 1 249 ? -6.209 1.340 34.328 1.00 96.00 249 LEU A N 1
ATOM 1948 C CA . LEU A 1 249 ? -7.451 1.956 33.873 1.00 96.00 249 LEU A CA 1
ATOM 1949 C C . LEU A 1 249 ? -8.503 1.947 34.996 1.00 96.00 249 LEU A C 1
ATOM 1951 O O . LEU A 1 249 ? -8.854 0.881 35.501 1.00 96.00 249 LEU A O 1
ATOM 1955 N N . SER A 1 250 ? -9.039 3.120 35.351 1.00 95.62 250 SER A N 1
ATOM 1956 C CA . SER A 1 250 ? -10.126 3.250 36.335 1.00 95.62 250 SER A CA 1
ATOM 1957 C C . SER A 1 250 ? -11.382 2.500 35.879 1.00 95.62 250 SER A C 1
ATOM 1959 O O . SER A 1 250 ? -11.829 2.638 34.737 1.00 95.62 250 SER A O 1
ATOM 1961 N N . SER A 1 251 ? -11.972 1.733 36.802 1.00 96.44 251 SER A N 1
ATOM 1962 C CA . SER A 1 251 ? -13.252 1.047 36.601 1.00 96.44 251 SER A CA 1
ATOM 1963 C C . SER A 1 251 ? -14.362 2.040 36.260 1.00 96.44 251 SER A C 1
ATOM 1965 O O . SER A 1 251 ? -15.121 1.813 35.323 1.00 96.44 251 SER A O 1
ATOM 1967 N N . GLU A 1 252 ? -14.426 3.167 36.970 1.00 95.75 252 GLU A N 1
ATOM 1968 C CA . GLU A 1 252 ? -15.442 4.204 36.792 1.00 95.75 252 GLU A CA 1
ATOM 1969 C C . GLU A 1 252 ? -15.350 4.831 35.401 1.00 95.75 252 GLU A C 1
ATOM 1971 O O . GLU A 1 252 ? -16.359 4.931 34.705 1.00 95.75 252 GLU A O 1
ATOM 1976 N N . LYS A 1 253 ? -14.142 5.203 34.959 1.00 94.62 253 LYS A N 1
ATOM 1977 C CA . LYS A 1 253 ? -13.935 5.785 33.624 1.00 94.62 253 LYS A CA 1
ATOM 1978 C C . LYS A 1 253 ? -14.225 4.780 32.512 1.00 94.62 253 LYS A C 1
ATOM 1980 O O . LYS A 1 253 ? -14.892 5.128 31.539 1.00 94.62 253 LYS A O 1
ATOM 1985 N N . ALA A 1 254 ? -13.786 3.530 32.669 1.00 96.94 254 ALA A N 1
ATOM 1986 C CA . ALA A 1 254 ? -14.101 2.469 31.716 1.00 96.94 254 ALA A CA 1
ATOM 1987 C C . ALA A 1 254 ? -15.618 2.234 31.617 1.00 96.94 254 ALA A C 1
ATOM 1989 O O . ALA A 1 254 ? -16.148 2.134 30.513 1.00 96.94 254 ALA A O 1
ATOM 1990 N N . GLN A 1 255 ? -16.330 2.203 32.747 1.00 97.38 255 GLN A N 1
ATOM 1991 C CA . GLN A 1 255 ? -17.787 2.053 32.784 1.00 97.38 255 GLN A CA 1
ATOM 1992 C C . GLN A 1 255 ? -18.509 3.252 32.165 1.00 97.38 255 GLN A C 1
ATOM 1994 O O . GLN A 1 255 ? -19.392 3.045 31.338 1.00 97.38 255 GLN A O 1
ATOM 1999 N N . GLN A 1 256 ? -18.120 4.485 32.507 1.00 97.12 256 GLN A N 1
ATOM 2000 C CA . GLN A 1 256 ? -18.682 5.707 31.917 1.00 97.12 256 GLN A CA 1
ATOM 2001 C C . GLN A 1 256 ? -18.574 5.691 30.390 1.00 97.12 256 GLN A C 1
ATOM 2003 O O . GLN A 1 256 ? -19.563 5.943 29.703 1.00 97.12 256 GLN A O 1
ATOM 2008 N N . LEU A 1 257 ? -17.399 5.330 29.862 1.00 97.19 257 LEU A N 1
ATOM 2009 C CA . LEU A 1 257 ? -17.191 5.216 28.424 1.00 97.19 257 LEU A CA 1
ATOM 2010 C C . LEU A 1 257 ? -18.046 4.094 27.824 1.00 97.19 257 LEU A C 1
ATOM 2012 O O . LEU A 1 257 ? -18.845 4.352 26.932 1.00 97.19 257 LEU A O 1
ATOM 2016 N N . ILE A 1 258 ? -17.895 2.855 28.303 1.00 97.81 258 ILE A N 1
ATOM 2017 C CA . ILE A 1 258 ? -18.505 1.670 27.679 1.00 97.81 258 ILE A CA 1
ATOM 2018 C C . ILE A 1 258 ? -20.027 1.656 27.807 1.00 97.81 258 ILE A C 1
ATOM 2020 O O . ILE A 1 258 ? -20.704 1.297 26.845 1.00 97.81 258 ILE A O 1
ATOM 2024 N N . TYR A 1 259 ? -20.583 2.049 28.953 1.00 97.56 259 TYR A N 1
ATOM 2025 C CA . TYR A 1 259 ? -22.036 2.106 29.138 1.00 97.56 259 TYR A CA 1
ATOM 2026 C C . TYR A 1 259 ? -22.674 3.281 28.395 1.00 97.56 259 TYR A C 1
ATOM 2028 O O . TYR A 1 259 ? -23.848 3.200 28.040 1.00 97.56 259 TYR A O 1
ATOM 2036 N N . GLY A 1 260 ? -21.911 4.345 28.129 1.00 97.06 260 GLY A N 1
ATOM 2037 C CA . GLY A 1 260 ? -22.357 5.471 27.312 1.00 97.06 260 GLY A CA 1
ATOM 2038 C C . GLY A 1 260 ? -22.365 5.191 25.804 1.00 97.06 260 GLY A C 1
ATOM 2039 O O . GLY A 1 260 ? -22.997 5.936 25.051 1.00 97.06 260 GLY A O 1
ATOM 2040 N N . LEU A 1 261 ? -21.691 4.130 25.336 1.00 97.00 261 LEU A N 1
ATOM 2041 C CA . LEU A 1 261 ? -21.665 3.784 23.912 1.00 97.00 261 LEU A CA 1
ATOM 2042 C C . LEU A 1 261 ? -23.065 3.444 23.391 1.00 97.00 261 LEU A C 1
ATOM 2044 O O . LEU A 1 261 ? -23.854 2.762 24.044 1.00 97.00 261 LEU A O 1
ATOM 2048 N N . LYS A 1 262 ? -23.334 3.841 22.142 1.00 96.69 262 LYS A N 1
ATOM 2049 C CA . LYS A 1 262 ? -24.590 3.560 21.431 1.00 96.69 262 LYS A CA 1
ATOM 2050 C C . LYS A 1 262 ? -24.344 2.658 20.212 1.00 96.69 262 LYS A C 1
ATOM 2052 O O . LYS A 1 262 ? -24.263 3.161 19.085 1.00 96.69 262 LYS A O 1
ATOM 2057 N N . PRO A 1 263 ? -24.200 1.327 20.395 1.00 96.75 263 PRO A N 1
ATOM 2058 C CA . PRO A 1 263 ? -24.124 0.397 19.276 1.00 96.75 263 PRO A CA 1
ATOM 2059 C C . PRO A 1 263 ? -25.323 0.575 18.346 1.00 96.75 263 PRO A C 1
ATOM 2061 O O . PRO A 1 263 ? -26.477 0.541 18.770 1.00 96.75 263 PRO A O 1
ATOM 2064 N N . SER A 1 264 ? -25.034 0.774 17.070 1.00 96.69 264 SER A N 1
ATOM 2065 C CA . SER A 1 264 ? -25.994 1.159 16.049 1.00 96.69 264 SER A CA 1
ATOM 2066 C C . SER A 1 264 ? -25.878 0.247 14.835 1.00 96.69 264 SER A C 1
ATOM 2068 O O . SER A 1 264 ? -24.814 -0.298 14.526 1.00 96.69 264 SER A O 1
ATOM 2070 N N . THR A 1 265 ? -26.985 0.105 14.110 1.00 97.38 265 THR A N 1
ATOM 2071 C CA . THR A 1 265 ? -26.979 -0.511 12.780 1.00 97.38 265 THR A CA 1
ATOM 2072 C C . THR A 1 265 ? -27.167 0.568 11.726 1.00 97.38 265 THR A C 1
ATOM 2074 O O . THR A 1 265 ? -27.933 1.508 11.930 1.00 97.38 265 THR A O 1
ATOM 2077 N N . TYR A 1 266 ? -26.449 0.470 10.611 1.00 96.62 266 TYR A N 1
ATOM 2078 C CA . TYR A 1 266 ? -26.464 1.501 9.576 1.00 96.62 266 TYR A CA 1
ATOM 2079 C C . TYR A 1 266 ? -26.168 0.926 8.190 1.00 96.62 266 TYR A C 1
ATOM 2081 O O . TYR A 1 266 ? -25.664 -0.187 8.040 1.00 96.62 266 TYR A O 1
ATOM 2089 N N . LYS A 1 267 ? -26.485 1.696 7.150 1.00 95.69 267 LYS A N 1
ATOM 2090 C CA . LYS A 1 267 ? -26.050 1.439 5.773 1.00 95.69 267 LYS A CA 1
ATOM 2091 C C . LYS A 1 267 ? -25.152 2.585 5.332 1.00 95.69 267 LYS A C 1
ATOM 2093 O O . LYS A 1 267 ? -25.412 3.733 5.670 1.00 95.69 267 LYS A O 1
ATOM 2098 N N . MET A 1 268 ? -24.103 2.273 4.579 1.00 93.06 268 MET A N 1
ATOM 2099 C CA . MET A 1 268 ? -23.235 3.301 4.007 1.00 93.06 268 MET A CA 1
ATOM 2100 C C . MET A 1 268 ? -23.987 4.056 2.904 1.00 93.06 268 MET A C 1
ATOM 2102 O O . MET A 1 268 ? -24.513 3.413 1.996 1.00 93.06 268 MET A O 1
ATOM 2106 N N . ASN A 1 269 ? -23.976 5.393 2.932 1.00 93.25 269 ASN A N 1
ATOM 2107 C CA . ASN A 1 269 ? -24.619 6.219 1.897 1.00 93.25 269 ASN A CA 1
ATOM 2108 C C . ASN A 1 269 ? -24.072 5.917 0.490 1.00 93.25 269 ASN A C 1
ATOM 2110 O O . ASN A 1 269 ? -24.838 5.783 -0.456 1.00 93.25 269 ASN A O 1
ATOM 2114 N N . ALA A 1 270 ? -22.752 5.741 0.368 1.00 89.12 270 ALA A N 1
ATOM 2115 C CA . ALA A 1 270 ? -22.073 5.357 -0.875 1.00 89.12 270 ALA A CA 1
ATOM 2116 C C . ALA A 1 270 ? -21.814 3.836 -0.983 1.00 89.12 270 ALA A C 1
ATOM 2118 O O . ALA A 1 270 ? -20.937 3.386 -1.721 1.00 89.12 270 ALA A O 1
ATOM 2119 N N . GLY A 1 271 ? -22.524 3.014 -0.204 1.00 84.12 271 GLY A N 1
ATOM 2120 C CA . GLY A 1 271 ? -22.327 1.567 -0.183 1.00 84.12 271 GLY A CA 1
ATOM 2121 C C . GLY A 1 271 ? -23.039 0.860 -1.331 1.00 84.12 271 GLY A C 1
ATOM 2122 O O . GLY A 1 271 ? -24.259 0.907 -1.431 1.00 84.12 271 GLY A O 1
ATOM 2123 N N . THR A 1 272 ? -22.307 0.095 -2.140 1.00 87.94 272 THR A N 1
ATOM 2124 C CA . THR A 1 272 ? -22.900 -0.669 -3.255 1.00 87.94 272 THR A CA 1
ATOM 2125 C C . THR A 1 272 ? -23.475 -2.026 -2.847 1.00 87.94 272 THR A C 1
ATOM 2127 O O . THR A 1 272 ? -24.254 -2.614 -3.586 1.00 87.94 272 THR A O 1
ATOM 2130 N N . SER A 1 273 ? -23.114 -2.548 -1.668 1.00 91.25 273 SER A N 1
ATOM 2131 C CA . SER A 1 273 ? -23.519 -3.904 -1.263 1.00 91.25 273 SER A CA 1
ATOM 2132 C C . SER A 1 273 ? -24.945 -4.015 -0.711 1.00 91.25 273 SER A C 1
ATOM 2134 O O . SER A 1 273 ? -25.443 -5.124 -0.553 1.00 91.25 273 SER A O 1
ATOM 2136 N N . GLY A 1 274 ? -25.582 -2.897 -0.337 1.00 91.88 274 GLY A N 1
ATOM 2137 C CA . GLY A 1 274 ? -26.908 -2.876 0.301 1.00 91.88 274 GLY A CA 1
ATOM 2138 C C . GLY A 1 274 ? -26.988 -3.493 1.711 1.00 91.88 274 GLY A C 1
ATOM 2139 O O . GLY A 1 274 ? -28.062 -3.471 2.322 1.00 91.88 274 GLY A O 1
ATOM 2140 N N . ARG A 1 275 ? -25.873 -4.024 2.234 1.00 95.06 275 ARG A N 1
ATOM 2141 C CA . ARG A 1 275 ? -25.779 -4.701 3.535 1.00 95.06 275 ARG A CA 1
ATOM 2142 C C . ARG A 1 275 ? -25.921 -3.726 4.702 1.00 95.06 275 ARG A C 1
ATOM 2144 O O . ARG A 1 275 ? -25.457 -2.591 4.635 1.00 95.06 275 ARG A O 1
ATOM 2151 N N . THR A 1 276 ? -26.529 -4.207 5.782 1.00 97.00 276 THR A N 1
ATOM 2152 C CA . THR A 1 276 ? -26.569 -3.510 7.071 1.00 97.00 276 THR A CA 1
ATOM 2153 C C . THR A 1 276 ? -25.283 -3.796 7.845 1.00 97.00 276 THR A C 1
ATOM 2155 O O . THR A 1 276 ? -24.938 -4.954 8.072 1.00 97.00 276 THR A O 1
ATOM 2158 N N . HIS A 1 277 ? -24.594 -2.738 8.252 1.00 96.06 277 HIS A N 1
ATOM 2159 C CA . HIS A 1 277 ? -23.405 -2.756 9.097 1.00 96.06 277 HIS A CA 1
ATOM 2160 C C . HIS A 1 277 ? -23.791 -2.533 10.559 1.00 96.06 277 HIS A C 1
ATOM 2162 O O . HIS A 1 277 ? -24.821 -1.924 10.844 1.00 96.06 277 HIS A O 1
ATOM 2168 N N . TRP A 1 278 ? -22.984 -3.067 11.473 1.00 97.62 278 TRP A N 1
ATOM 2169 C CA . TRP A 1 278 ? -23.163 -2.962 12.920 1.00 97.62 278 TRP A CA 1
ATOM 2170 C C . TRP A 1 278 ? -21.894 -2.325 13.479 1.00 97.62 278 TRP A C 1
ATOM 2172 O O . TRP A 1 278 ? -20.795 -2.767 13.144 1.00 97.62 278 TRP A O 1
ATOM 2182 N N . GLY A 1 279 ? -22.025 -1.273 14.276 1.00 96.38 279 GLY A N 1
ATOM 2183 C CA . GLY A 1 279 ? -20.872 -0.547 14.801 1.00 96.38 279 GLY A CA 1
ATOM 2184 C C . GLY A 1 279 ? -21.282 0.609 15.697 1.00 96.38 279 GLY A C 1
ATOM 2185 O O . GLY A 1 279 ? -22.382 0.614 16.240 1.00 96.38 279 GLY A O 1
ATOM 2186 N N . ILE A 1 280 ? -20.395 1.585 15.851 1.00 97.00 280 ILE A N 1
ATOM 2187 C CA . ILE A 1 280 ? -20.615 2.772 16.684 1.00 97.00 280 ILE A CA 1
ATOM 2188 C C . ILE A 1 280 ? -20.457 4.019 15.810 1.00 97.00 280 ILE A C 1
ATOM 2190 O O . ILE A 1 280 ? -19.644 4.032 14.881 1.00 97.00 280 ILE A O 1
ATOM 2194 N N . ILE A 1 281 ? -21.249 5.054 16.091 1.00 97.50 281 ILE A N 1
ATOM 2195 C CA . ILE A 1 281 ? -21.177 6.344 15.402 1.00 97.50 281 ILE A CA 1
ATOM 2196 C C . ILE A 1 281 ? -20.184 7.244 16.134 1.00 97.50 281 ILE A C 1
ATOM 2198 O O . ILE A 1 281 ? -20.270 7.440 17.342 1.00 97.50 281 ILE A O 1
ATOM 2202 N N . SER A 1 282 ? -19.220 7.794 15.398 1.00 96.38 282 SER A N 1
ATOM 2203 C CA . SER A 1 282 ? -18.121 8.556 15.994 1.00 96.38 282 SER A CA 1
ATOM 2204 C C . SER A 1 282 ? -18.586 9.860 16.647 1.00 96.38 282 SER A C 1
ATOM 2206 O O . SER A 1 282 ? -18.055 10.232 17.686 1.00 96.38 282 SER A O 1
ATOM 2208 N N . GLN A 1 283 ? -19.579 10.543 16.078 1.00 96.12 283 GLN A N 1
ATOM 2209 C CA . GLN A 1 283 ? -20.130 11.778 16.644 1.00 96.12 283 GLN A CA 1
ATOM 2210 C C . GLN A 1 283 ? -20.877 11.535 17.964 1.00 96.12 283 GLN A C 1
ATOM 2212 O O . GLN A 1 283 ? -20.848 12.387 18.845 1.00 96.12 283 GLN A O 1
ATOM 2217 N N . ASP A 1 284 ? -21.487 10.357 18.145 1.00 97.19 284 ASP A N 1
ATOM 2218 C CA . ASP A 1 284 ? -22.110 9.998 19.426 1.00 97.19 284 ASP A CA 1
ATOM 2219 C C . ASP A 1 284 ? -21.061 9.855 20.539 1.00 97.19 284 ASP A C 1
ATOM 2221 O O . ASP A 1 284 ? -21.352 10.153 21.695 1.00 97.19 284 ASP A O 1
ATOM 2225 N N . ILE A 1 285 ? -19.838 9.432 20.197 1.00 96.00 285 ILE A N 1
ATOM 2226 C CA . ILE A 1 285 ? -18.712 9.379 21.140 1.00 96.00 285 ILE A CA 1
ATOM 2227 C C . ILE A 1 285 ? -18.225 10.788 21.485 1.00 96.00 285 ILE A C 1
ATOM 2229 O O . ILE A 1 285 ? -17.928 11.049 22.645 1.00 96.00 285 ILE A O 1
ATOM 2233 N N . GLU A 1 286 ? -18.177 11.705 20.515 1.00 96.12 286 GLU A N 1
ATOM 2234 C CA . GLU A 1 286 ? -17.833 13.108 20.785 1.00 96.12 286 GLU A CA 1
ATOM 2235 C C . GLU A 1 286 ? -18.823 13.744 21.773 1.00 96.12 286 GLU A C 1
ATOM 2237 O O . GLU A 1 286 ? -18.405 14.340 22.761 1.00 96.12 286 GLU A O 1
ATOM 2242 N N . ALA A 1 287 ? -20.126 13.533 21.573 1.00 96.56 287 ALA A N 1
ATOM 2243 C CA . ALA A 1 287 ? -21.145 13.993 22.516 1.00 96.56 287 ALA A CA 1
ATOM 2244 C C . ALA A 1 287 ? -21.010 13.323 23.897 1.00 96.56 287 ALA A C 1
ATOM 2246 O O . ALA A 1 287 ? -21.170 13.974 24.927 1.00 96.56 287 ALA A O 1
ATOM 2247 N N . LEU A 1 288 ? -20.681 12.026 23.932 1.00 97.19 288 LEU A N 1
ATOM 2248 C CA . LEU A 1 288 ? -20.433 11.313 25.185 1.00 97.19 288 LEU A CA 1
ATOM 2249 C C . LEU A 1 288 ? -19.230 11.891 25.937 1.00 97.19 288 LEU A C 1
ATOM 2251 O O . LEU A 1 288 ? -19.276 11.996 27.158 1.00 97.19 288 LEU A O 1
ATOM 2255 N N . PHE A 1 289 ? -18.163 12.276 25.236 1.00 96.38 289 PHE A N 1
ATOM 2256 C CA . PHE A 1 289 ? -16.984 12.887 25.851 1.00 96.38 289 PHE A CA 1
ATOM 2257 C C . PHE A 1 289 ? -17.336 14.174 26.599 1.00 96.38 289 PHE A C 1
ATOM 2259 O O . PHE A 1 289 ? -16.888 14.345 27.733 1.00 96.38 289 PHE A O 1
ATOM 2266 N N . GLU A 1 290 ? -18.199 15.020 26.032 1.00 94.88 290 GLU A N 1
ATOM 2267 C CA . GLU A 1 290 ? -18.709 16.210 26.724 1.00 94.88 290 GLU A CA 1
ATOM 2268 C C . GLU A 1 290 ? -19.467 15.843 28.012 1.00 94.88 290 GLU A C 1
ATOM 2270 O O . GLU A 1 290 ? -19.277 16.485 29.046 1.00 94.88 290 GLU A O 1
ATOM 2275 N N . GLU A 1 291 ? -20.277 14.781 27.980 1.00 95.69 291 GLU A N 1
ATOM 2276 C CA . GLU A 1 291 ? -21.064 14.308 29.127 1.00 95.69 291 GLU A CA 1
ATOM 2277 C C . GLU A 1 291 ? -20.189 13.748 30.261 1.00 95.69 291 GLU A C 1
ATOM 2279 O O . GLU A 1 291 ? -20.417 14.047 31.435 1.00 95.69 291 GLU A O 1
ATOM 2284 N N . ILE A 1 292 ? -19.170 12.950 29.927 1.00 95.94 292 ILE A N 1
ATOM 2285 C CA . ILE A 1 292 ? -18.324 12.253 30.917 1.00 95.94 292 ILE A CA 1
ATOM 2286 C C . ILE A 1 292 ? -17.042 13.022 31.272 1.00 95.94 292 ILE A C 1
ATOM 2288 O O . ILE A 1 292 ? -16.167 12.497 31.979 1.00 95.94 292 ILE A O 1
ATOM 2292 N N . GLY A 1 293 ? -16.929 14.265 30.792 1.00 94.81 293 GLY A N 1
ATOM 2293 C CA . GLY A 1 293 ? -15.791 15.149 31.034 1.00 94.81 293 GLY A CA 1
ATOM 2294 C C . GLY A 1 293 ? -14.485 14.569 30.494 1.00 94.81 293 GLY A C 1
ATOM 2295 O O . GLY A 1 293 ? -13.506 14.464 31.233 1.00 94.81 293 GLY A O 1
ATOM 2296 N N . MET A 1 294 ? -14.502 14.121 29.241 1.00 94.50 294 MET A N 1
ATOM 2297 C CA . MET A 1 294 ? -13.347 13.636 28.489 1.00 94.50 294 MET A CA 1
ATOM 2298 C C . MET A 1 294 ? -13.149 14.467 27.222 1.00 94.50 294 MET A C 1
ATOM 2300 O O . MET A 1 294 ? -14.021 15.212 26.781 1.00 94.50 294 MET A O 1
ATOM 2304 N N . THR A 1 295 ? -11.977 14.327 26.628 1.00 92.69 295 THR A N 1
ATOM 2305 C CA . THR A 1 295 ? -11.577 14.956 25.375 1.00 92.69 295 THR A CA 1
ATOM 2306 C C . THR A 1 295 ? -10.921 13.920 24.465 1.00 92.69 295 THR A C 1
ATOM 2308 O O . THR A 1 295 ? -10.590 12.810 24.884 1.00 92.69 295 THR A O 1
ATOM 2311 N N . SER A 1 296 ? -10.659 14.288 23.210 1.00 89.00 296 SER A N 1
ATOM 2312 C CA . SER A 1 296 ? -9.914 13.433 22.276 1.00 89.00 296 SER A CA 1
ATOM 2313 C C . SER A 1 296 ? -8.483 13.110 22.730 1.00 89.00 296 SER A C 1
ATOM 2315 O O . SER A 1 296 ? -7.872 12.200 22.179 1.00 89.00 296 SER A O 1
ATOM 2317 N N . LEU A 1 297 ? -7.936 13.842 23.708 1.00 90.50 297 LEU A N 1
ATOM 2318 C CA . LEU A 1 297 ? -6.620 13.561 24.289 1.00 90.50 297 LEU A CA 1
ATOM 2319 C C . LEU A 1 297 ? -6.666 12.433 25.328 1.00 90.50 297 LEU A C 1
ATOM 2321 O O . LEU A 1 297 ? -5.645 11.795 25.568 1.00 90.50 297 LEU A O 1
ATOM 2325 N N . ASP A 1 298 ? -7.836 12.166 25.911 1.00 92.81 298 ASP A N 1
ATOM 2326 C CA . ASP A 1 298 ? -7.998 11.163 26.967 1.00 92.81 298 ASP A CA 1
ATOM 2327 C C . ASP A 1 298 ? -8.193 9.746 26.407 1.00 92.81 298 ASP A C 1
ATOM 2329 O O . ASP A 1 298 ? -7.980 8.760 27.112 1.00 92.81 298 ASP A O 1
ATOM 2333 N N . PHE A 1 299 ? -8.606 9.619 25.140 1.00 94.81 299 PHE A N 1
ATOM 2334 C CA . PHE A 1 299 ? -8.833 8.326 24.496 1.00 94.81 299 PHE A CA 1
ATOM 2335 C C . PHE A 1 299 ? -8.544 8.363 22.990 1.00 94.81 299 PHE A C 1
ATOM 2337 O O . PHE A 1 299 ? -9.329 8.880 22.194 1.00 94.81 299 PHE A O 1
ATOM 2344 N N . ALA A 1 300 ? -7.445 7.720 22.587 1.00 94.50 300 ALA A N 1
ATOM 2345 C CA . ALA A 1 300 ? -6.969 7.687 21.201 1.00 94.50 300 ALA A CA 1
ATOM 2346 C C . ALA A 1 300 ? -7.866 6.889 20.231 1.00 94.50 300 ALA A C 1
ATOM 2348 O O . ALA A 1 300 ? -7.643 6.912 19.018 1.00 94.50 300 ALA A O 1
ATOM 2349 N N . GLY A 1 301 ? -8.880 6.179 20.742 1.00 94.75 301 GLY A N 1
ATOM 2350 C CA . GLY A 1 301 ? -9.847 5.460 19.914 1.00 94.75 301 GLY A CA 1
ATOM 2351 C C . GLY A 1 301 ? -10.769 6.365 19.099 1.00 94.75 301 GLY A C 1
ATOM 2352 O O . GLY A 1 301 ? -11.330 5.907 18.103 1.00 94.75 301 GLY A O 1
ATOM 2353 N N . PHE A 1 302 ? -10.899 7.639 19.477 1.00 96.50 302 PHE A N 1
ATOM 2354 C CA . PHE A 1 302 ? -11.655 8.649 18.744 1.00 96.50 302 PHE A CA 1
ATOM 2355 C C . PHE A 1 302 ? -10.727 9.486 17.853 1.00 96.50 302 PHE A C 1
ATOM 2357 O O . PHE A 1 302 ? -9.781 10.104 18.338 1.00 96.50 302 PHE A O 1
ATOM 2364 N N . ILE A 1 303 ? -11.012 9.528 16.549 1.00 93.31 303 ILE A N 1
ATOM 2365 C CA . ILE A 1 303 ? -10.259 10.322 15.574 1.00 93.31 303 ILE A CA 1
ATOM 2366 C C . ILE A 1 303 ? -11.188 11.369 14.965 1.00 93.31 303 ILE A C 1
ATOM 2368 O O . ILE A 1 303 ? -12.195 11.037 14.335 1.00 93.31 303 ILE A O 1
ATOM 2372 N N . LYS A 1 304 ? -10.786 12.633 15.101 1.00 92.31 304 LYS A N 1
ATOM 2373 C CA . LYS A 1 304 ? -11.383 13.787 14.432 1.00 92.31 304 LYS A CA 1
ATOM 2374 C C . LYS A 1 304 ? -10.285 14.523 13.678 1.00 92.31 304 LYS A C 1
ATOM 2376 O O . LYS A 1 304 ? -9.378 15.080 14.296 1.00 92.31 304 LYS A O 1
ATOM 2381 N N . SER A 1 305 ? -10.356 14.512 12.354 1.00 89.25 305 SER A N 1
ATOM 2382 C CA . SER A 1 305 ? -9.376 15.171 11.488 1.00 89.25 305 SER A CA 1
ATOM 2383 C C . SER A 1 305 ? -10.060 16.266 10.673 1.00 89.25 305 SER A C 1
ATOM 2385 O O . SER A 1 305 ? -11.182 16.043 10.219 1.00 89.25 305 SER A O 1
ATOM 2387 N N . PRO A 1 306 ? -9.438 17.444 10.483 1.00 88.94 306 PRO A N 1
ATOM 2388 C CA . PRO A 1 306 ? -9.972 18.450 9.575 1.00 88.94 306 PRO A CA 1
ATOM 2389 C C . PRO A 1 306 ? -10.164 17.848 8.186 1.00 88.94 306 PRO A C 1
ATOM 2391 O O . PRO A 1 306 ? -9.313 17.093 7.707 1.00 88.94 306 PRO A O 1
ATOM 2394 N N . LYS A 1 307 ? -11.292 18.155 7.554 1.00 88.62 307 LYS A N 1
ATOM 2395 C CA . LYS A 1 307 ? -11.551 17.690 6.199 1.00 88.62 307 LYS A CA 1
ATOM 2396 C C . LYS A 1 307 ? -10.734 18.527 5.222 1.00 88.62 307 LYS A C 1
ATOM 2398 O O . LYS A 1 307 ? -10.702 19.751 5.324 1.00 88.62 307 LYS A O 1
ATOM 2403 N N . MET A 1 308 ? -10.091 17.860 4.272 1.00 87.12 308 MET A N 1
ATOM 2404 C CA . MET A 1 308 ? -9.215 18.509 3.299 1.00 87.12 308 MET A CA 1
ATOM 2405 C C . MET A 1 308 ? -9.914 18.629 1.945 1.00 87.12 308 MET A C 1
ATOM 2407 O O . MET A 1 308 ? -10.471 17.652 1.438 1.00 87.12 308 MET A O 1
ATOM 2411 N N . HIS A 1 309 ? -9.851 19.813 1.347 1.00 84.19 309 HIS A N 1
ATOM 2412 C CA . HIS A 1 309 ? -10.060 20.020 -0.075 1.00 84.19 309 HIS A CA 1
ATOM 2413 C C . HIS A 1 309 ? -8.744 19.719 -0.789 1.00 84.19 309 HIS A C 1
ATOM 2415 O O . HIS A 1 309 ? -7.720 20.320 -0.469 1.00 84.19 309 HIS A O 1
ATOM 2421 N N . ILE A 1 310 ? -8.767 18.751 -1.705 1.00 82.06 310 ILE A N 1
ATOM 2422 C CA . ILE A 1 310 ? -7.596 18.372 -2.495 1.00 82.06 310 ILE A CA 1
ATOM 2423 C C . ILE A 1 310 ? -7.938 18.622 -3.954 1.00 82.06 310 ILE A C 1
ATOM 2425 O O . ILE A 1 310 ? -8.739 17.888 -4.537 1.00 82.06 310 ILE A O 1
ATOM 2429 N N . GLU A 1 311 ? -7.314 19.640 -4.530 1.00 82.62 311 GLU A N 1
ATOM 2430 C CA . GLU A 1 311 ? -7.246 19.806 -5.976 1.00 82.62 311 GLU A CA 1
ATOM 2431 C C . GLU A 1 311 ? -5.931 19.195 -6.441 1.00 82.62 311 GLU A C 1
ATOM 2433 O O . GLU A 1 311 ? -4.862 19.587 -5.972 1.00 82.62 311 GLU A O 1
ATOM 2438 N N . GLU A 1 312 ? -6.014 18.183 -7.302 1.00 80.75 312 GLU A N 1
ATOM 2439 C CA . GLU A 1 312 ? -4.813 17.579 -7.876 1.00 80.75 312 GLU A CA 1
ATOM 2440 C C . GLU A 1 312 ? -4.164 18.548 -8.872 1.00 80.75 312 GLU A C 1
ATOM 2442 O O . GLU A 1 312 ? -4.828 19.414 -9.444 1.00 80.75 312 GLU A O 1
ATOM 2447 N N . GLU A 1 313 ? -2.857 18.386 -9.054 1.00 83.19 313 GLU A N 1
ATOM 2448 C CA . GLU A 1 313 ? -2.099 19.129 -10.055 1.00 83.19 313 GLU A CA 1
ATOM 2449 C C . GLU A 1 313 ? -2.610 18.800 -11.462 1.00 83.19 313 GLU A C 1
ATOM 2451 O O . GLU A 1 313 ? -2.844 17.631 -11.788 1.00 83.19 313 GLU A O 1
ATOM 2456 N N . GLU A 1 314 ? -2.775 19.828 -12.293 1.00 80.81 314 GLU A N 1
ATOM 2457 C CA . GLU A 1 314 ? -3.087 19.661 -13.711 1.00 80.81 314 GLU A CA 1
ATOM 2458 C C . GLU A 1 314 ? -1.915 20.165 -14.551 1.00 80.81 314 GLU A C 1
ATOM 2460 O O . GLU A 1 314 ? -1.531 21.337 -14.472 1.00 80.81 314 GLU A O 1
ATOM 2465 N N . CYS A 1 315 ? -1.387 19.288 -15.400 1.00 71.75 315 CYS A N 1
ATOM 2466 C CA . CYS A 1 315 ? -0.364 19.614 -16.388 1.00 71.75 315 CYS A CA 1
ATOM 2467 C C . CYS A 1 315 ? -0.995 19.685 -17.786 1.00 71.75 315 CYS A C 1
ATOM 2469 O O . CYS A 1 315 ? -1.936 18.945 -18.088 1.00 71.75 315 CYS A O 1
ATOM 2471 N N . ASP A 1 316 ? -0.503 20.588 -18.637 1.00 74.56 316 ASP A N 1
ATOM 2472 C CA . ASP A 1 316 ? -0.881 20.600 -20.053 1.00 74.56 316 ASP A CA 1
ATOM 2473 C C . ASP A 1 316 ? -0.219 19.452 -20.838 1.00 74.56 316 ASP A C 1
ATOM 2475 O O . ASP A 1 316 ? 0.567 18.668 -20.311 1.00 74.56 316 ASP A O 1
ATOM 2479 N N . GLU A 1 317 ? -0.543 19.344 -22.128 1.00 64.44 317 GLU A N 1
ATOM 2480 C CA . GLU A 1 317 ? 0.016 18.335 -23.043 1.00 64.44 317 GLU A CA 1
ATOM 2481 C C . GLU A 1 317 ? 1.546 18.403 -23.210 1.00 64.44 317 GLU A C 1
ATOM 2483 O O . GLU A 1 317 ? 2.142 17.466 -23.740 1.00 64.44 317 GLU A O 1
ATOM 2488 N N . ASN A 1 318 ? 2.175 19.500 -22.772 1.00 54.91 318 ASN A N 1
ATOM 2489 C CA . ASN A 1 318 ? 3.622 19.701 -22.782 1.00 54.91 318 ASN A CA 1
ATOM 2490 C C . ASN A 1 318 ? 4.222 19.622 -21.374 1.00 54.91 318 ASN A C 1
ATOM 2492 O O . ASN A 1 318 ? 5.378 20.015 -21.204 1.00 54.91 318 ASN A O 1
ATOM 2496 N N . GLY A 1 319 ? 3.436 19.188 -20.384 1.00 55.00 319 GLY A N 1
ATOM 2497 C CA . GLY A 1 319 ? 3.933 18.961 -19.041 1.00 55.00 319 GLY A CA 1
ATOM 2498 C C . GLY A 1 319 ? 3.966 20.164 -18.113 1.00 55.00 319 GLY A C 1
ATOM 2499 O O . GLY A 1 319 ? 4.261 20.066 -16.921 1.00 55.00 319 GLY A O 1
ATOM 2500 N N . LYS A 1 320 ? 3.615 21.341 -18.625 1.00 67.31 320 LYS A N 1
ATOM 2501 C CA . LYS A 1 320 ? 3.635 22.551 -17.818 1.00 67.31 320 LYS A CA 1
ATOM 2502 C C . LYS A 1 320 ? 2.487 22.507 -16.817 1.00 67.31 320 LYS A C 1
ATOM 2504 O O . LYS A 1 320 ? 1.327 22.393 -17.214 1.00 67.31 320 LYS A O 1
ATOM 2509 N N . ILE A 1 321 ? 2.805 22.708 -15.539 1.00 72.31 321 ILE A N 1
ATOM 2510 C CA . ILE A 1 321 ? 1.805 22.893 -14.484 1.00 72.31 321 ILE A CA 1
ATOM 2511 C C . ILE A 1 321 ? 0.902 24.075 -14.868 1.00 72.31 321 ILE A C 1
ATOM 2513 O O . ILE A 1 321 ? 1.341 25.225 -14.977 1.00 72.31 321 ILE A O 1
ATOM 2517 N N . THR A 1 322 ? -0.370 23.774 -15.109 1.00 82.38 322 THR A N 1
ATOM 2518 C CA . THR A 1 322 ? -1.435 24.749 -15.389 1.00 82.38 322 THR A CA 1
ATOM 2519 C C . THR A 1 322 ? -2.262 25.046 -14.148 1.00 82.38 322 THR A C 1
ATOM 2521 O O . THR A 1 322 ? -2.808 26.145 -14.027 1.00 82.38 322 THR A O 1
ATOM 2524 N N . LYS A 1 323 ? -2.298 24.102 -13.205 1.00 80.88 323 LYS A N 1
ATOM 2525 C CA . LYS A 1 323 ? -2.924 24.245 -11.897 1.00 80.88 323 LYS A CA 1
ATOM 2526 C C . LYS A 1 323 ? -2.067 23.543 -10.852 1.00 80.88 323 LYS A C 1
ATOM 2528 O O . LYS A 1 323 ? -1.854 22.341 -10.952 1.00 80.88 323 LYS A O 1
ATOM 2533 N N . GLU A 1 324 ? -1.572 24.295 -9.874 1.00 80.88 324 GLU A N 1
ATOM 2534 C CA . GLU A 1 324 ? -0.813 23.727 -8.759 1.00 80.88 324 GLU A CA 1
ATOM 2535 C C . GLU A 1 324 ? -1.720 22.882 -7.864 1.00 80.88 324 GLU A C 1
ATOM 2537 O O . GLU A 1 324 ? -2.912 23.162 -7.709 1.00 80.88 324 GLU A O 1
ATOM 2542 N N . ARG A 1 325 ? -1.134 21.860 -7.241 1.00 82.56 325 ARG A N 1
ATOM 2543 C CA . ARG A 1 325 ? -1.817 21.061 -6.230 1.00 82.56 325 ARG A CA 1
ATOM 2544 C C . ARG A 1 325 ? -2.155 21.922 -5.017 1.00 82.56 325 ARG A C 1
ATOM 2546 O O . ARG A 1 325 ? -1.261 22.463 -4.368 1.00 82.56 325 ARG A O 1
ATOM 2553 N N . VAL A 1 326 ? -3.435 21.980 -4.666 1.00 82.31 326 VAL A N 1
ATOM 2554 C CA . VAL A 1 326 ? -3.918 22.722 -3.496 1.00 82.31 326 VAL A CA 1
ATOM 2555 C C . VAL A 1 326 ? -4.457 21.734 -2.469 1.00 82.31 326 VAL A C 1
ATOM 2557 O O . VAL A 1 326 ? -5.359 20.948 -2.758 1.00 82.31 326 VAL A O 1
ATOM 2560 N N . GLU A 1 327 ? -3.899 21.779 -1.260 1.00 84.44 327 GLU A N 1
ATOM 2561 C CA . GLU A 1 327 ? -4.444 21.106 -0.081 1.00 84.44 327 GLU A CA 1
ATOM 2562 C C . GLU A 1 327 ? -4.871 22.157 0.943 1.00 84.44 327 GLU A C 1
ATOM 2564 O O . GLU A 1 327 ? -4.040 22.741 1.637 1.00 84.44 327 GLU A O 1
ATOM 2569 N N . GLU A 1 328 ? -6.174 22.389 1.053 1.00 87.19 328 GLU A N 1
ATOM 2570 C CA . GLU A 1 328 ? -6.734 23.376 1.976 1.00 87.19 328 GLU A CA 1
ATOM 2571 C C . GLU A 1 328 ? -7.672 22.712 2.977 1.00 87.19 328 GLU A C 1
ATOM 2573 O O . GLU A 1 328 ? -8.432 21.801 2.649 1.00 87.19 328 GLU A O 1
ATOM 2578 N N . VAL A 1 329 ? -7.628 23.172 4.225 1.00 87.75 329 VAL A N 1
ATOM 2579 C CA . VAL A 1 329 ? -8.586 22.740 5.244 1.00 87.75 329 VAL A CA 1
ATOM 2580 C C . VAL A 1 329 ? -9.939 23.372 4.938 1.00 87.75 329 VAL A C 1
ATOM 2582 O O . VAL A 1 329 ? -10.046 24.590 4.811 1.00 87.75 329 VAL A O 1
ATOM 2585 N N . ILE A 1 330 ? -10.985 22.554 4.887 1.00 88.62 330 ILE A N 1
ATOM 2586 C CA . ILE A 1 330 ? -12.360 23.041 4.814 1.00 88.62 330 ILE A CA 1
ATOM 2587 C C . ILE A 1 330 ? -12.781 23.443 6.229 1.00 88.62 330 ILE A C 1
ATOM 2589 O O . ILE A 1 330 ? -12.969 22.594 7.104 1.00 88.62 330 ILE A O 1
ATOM 2593 N N . GLU A 1 331 ? -12.892 24.749 6.469 1.00 90.56 331 GLU A N 1
ATOM 2594 C CA . GLU A 1 331 ? -13.209 25.292 7.790 1.00 90.56 331 GLU A CA 1
ATOM 2595 C C . GLU A 1 331 ? -14.545 24.742 8.321 1.00 90.56 331 GLU A C 1
ATOM 2597 O O . GLU A 1 331 ? -15.574 24.782 7.649 1.00 90.56 331 GLU A O 1
ATOM 2602 N N . GLY A 1 332 ? -14.523 24.209 9.546 1.00 90.50 332 GLY A N 1
ATOM 2603 C CA . GLY A 1 332 ? -15.705 23.661 10.217 1.00 90.50 332 GLY A CA 1
ATOM 2604 C C . GLY A 1 332 ? -16.127 22.255 9.773 1.00 90.50 332 GLY A C 1
ATOM 2605 O O . GLY A 1 332 ? -17.021 21.683 10.398 1.00 90.50 332 GLY A O 1
ATOM 2606 N N . GLU A 1 333 ? -15.483 21.662 8.764 1.00 91.69 333 GLU A N 1
ATOM 2607 C CA . GLU A 1 333 ? -15.745 20.283 8.346 1.00 91.69 333 GLU A CA 1
ATOM 2608 C C . GLU A 1 333 ? -14.672 19.315 8.855 1.00 91.69 333 GLU A C 1
ATOM 2610 O O . GLU A 1 333 ? -13.471 19.586 8.816 1.00 91.69 333 GLU A O 1
ATOM 2615 N N . TYR A 1 334 ? -15.114 18.141 9.309 1.00 91.88 334 TYR A N 1
ATOM 2616 C CA . TYR A 1 334 ? -14.238 17.126 9.885 1.00 91.88 334 TYR A CA 1
ATOM 2617 C C . TYR A 1 334 ? -14.574 15.735 9.358 1.00 91.88 334 TYR A C 1
ATOM 2619 O O . TYR A 1 334 ? -15.744 15.361 9.236 1.00 91.88 334 TYR A O 1
ATOM 2627 N N . ASP A 1 335 ? -13.530 14.951 9.118 1.00 90.69 335 ASP A N 1
ATOM 2628 C CA . ASP A 1 335 ? -13.623 13.512 8.939 1.00 90.69 335 ASP A CA 1
ATOM 2629 C C . ASP A 1 335 ? -13.520 12.823 10.301 1.00 90.69 335 ASP A C 1
ATOM 2631 O O . ASP A 1 335 ? -12.566 13.011 11.061 1.00 90.69 335 ASP A O 1
ATOM 2635 N N . TYR A 1 336 ? -14.515 11.989 10.589 1.00 93.94 336 TYR A N 1
ATOM 2636 C CA . TYR A 1 336 ? -14.599 11.214 11.818 1.00 93.94 336 TYR A CA 1
ATOM 2637 C C . TYR A 1 336 ? -14.234 9.752 11.561 1.00 93.94 336 TYR A C 1
ATOM 2639 O O . TYR A 1 336 ? -14.620 9.163 10.545 1.00 93.94 336 TYR A O 1
ATOM 2647 N N . SER A 1 337 ? -13.478 9.139 12.466 1.00 93.94 337 SER A N 1
ATOM 2648 C CA . SER A 1 337 ? -13.087 7.726 12.394 1.00 93.94 337 SER A CA 1
ATOM 2649 C C . SER A 1 337 ? -12.832 7.156 13.789 1.00 93.94 337 SER A C 1
ATOM 2651 O O . SER A 1 337 ? -12.590 7.896 14.737 1.00 93.94 337 SER A O 1
ATOM 2653 N N . LEU A 1 338 ? -12.886 5.828 13.918 1.00 95.75 338 LEU A N 1
ATOM 2654 C CA . LEU A 1 338 ? -12.660 5.131 15.185 1.00 95.75 338 LEU A CA 1
ATOM 2655 C C . LEU A 1 338 ? -11.579 4.063 15.037 1.00 95.75 338 LEU A C 1
ATOM 2657 O O . LEU A 1 338 ? -11.582 3.316 14.055 1.00 95.75 338 LEU A O 1
ATOM 2661 N N . ARG A 1 339 ? -10.709 3.942 16.044 1.00 95.38 339 ARG A N 1
ATOM 2662 C CA . ARG A 1 339 ? -9.840 2.770 16.223 1.00 95.38 339 ARG A CA 1
ATOM 2663 C C . ARG A 1 339 ? -10.586 1.766 17.094 1.00 95.38 339 ARG A C 1
ATOM 2665 O O . ARG A 1 339 ? -10.606 1.893 18.314 1.00 95.38 339 ARG A O 1
ATOM 2672 N N . TYR A 1 340 ? -11.249 0.799 16.464 1.00 95.06 340 TYR A N 1
ATOM 2673 C CA . TYR A 1 340 ? -12.093 -0.169 17.176 1.00 95.06 340 TYR A CA 1
ATOM 2674 C C . TYR A 1 340 ? -11.313 -0.991 18.216 1.00 95.06 340 TYR A C 1
ATOM 2676 O O . TYR A 1 340 ? -11.856 -1.305 19.273 1.00 95.06 340 TYR A O 1
ATOM 2684 N N . ASP A 1 341 ? -10.038 -1.283 17.963 1.00 95.50 341 ASP A N 1
ATOM 2685 C CA . ASP A 1 341 ? -9.189 -2.057 18.873 1.00 95.50 341 ASP A CA 1
ATOM 2686 C C . ASP A 1 341 ? -8.911 -1.342 20.208 1.00 95.50 341 ASP A C 1
ATOM 2688 O O . ASP A 1 341 ? -8.764 -1.999 21.238 1.00 95.50 341 ASP A O 1
ATOM 2692 N N . GLU A 1 342 ? -8.938 -0.004 20.238 1.00 96.44 342 GLU A N 1
ATOM 2693 C CA . GLU A 1 342 ? -8.742 0.785 21.470 1.00 96.44 342 GLU A CA 1
ATOM 2694 C C . GLU A 1 342 ? -9.870 0.558 22.493 1.00 96.44 342 GLU A C 1
ATOM 2696 O O . GLU A 1 342 ? -9.686 0.754 23.693 1.00 96.44 342 GLU A O 1
ATOM 2701 N N . PHE A 1 343 ? -11.045 0.090 22.053 1.00 96.88 343 PHE A N 1
ATOM 2702 C CA . PHE A 1 343 ? -12.169 -0.214 22.945 1.00 96.88 343 PHE A CA 1
ATOM 2703 C C . PHE A 1 343 ? -12.002 -1.545 23.688 1.00 96.88 343 PHE A C 1
ATOM 2705 O O . PHE A 1 343 ? -12.694 -1.777 24.681 1.00 96.88 343 PHE A O 1
ATOM 2712 N N . ILE A 1 344 ? -11.080 -2.414 23.260 1.00 96.94 344 ILE A N 1
ATOM 2713 C CA . ILE A 1 344 ? -10.890 -3.741 23.861 1.00 96.94 344 ILE A CA 1
ATOM 2714 C C . ILE A 1 344 ? -10.477 -3.617 25.333 1.00 96.94 344 ILE A C 1
ATOM 2716 O O . ILE A 1 344 ? -11.044 -4.299 26.187 1.00 96.94 344 ILE A O 1
ATOM 2720 N N . ALA A 1 345 ? -9.526 -2.734 25.654 1.00 97.06 345 ALA A N 1
ATOM 2721 C CA . ALA A 1 345 ? -9.031 -2.588 27.023 1.00 97.06 345 ALA A CA 1
ATOM 2722 C C . ALA A 1 345 ? -10.106 -2.055 28.001 1.00 97.06 345 ALA A C 1
ATOM 2724 O O . ALA A 1 345 ? -10.307 -2.692 29.041 1.00 97.06 345 ALA A O 1
ATOM 2725 N N . PRO A 1 346 ? -10.868 -0.986 27.686 1.00 97.81 346 PRO A N 1
ATOM 2726 C CA . PRO A 1 346 ? -12.004 -0.573 28.512 1.00 97.81 346 PRO A CA 1
ATOM 2727 C C . PRO A 1 346 ? -13.091 -1.646 28.649 1.00 97.81 346 PRO A C 1
ATOM 2729 O O . PRO A 1 346 ? -13.601 -1.840 29.751 1.00 97.81 346 PRO A O 1
ATOM 2732 N N . ILE A 1 347 ? -13.406 -2.402 27.587 1.00 98.06 347 ILE A N 1
ATOM 2733 C CA . ILE A 1 347 ? -14.357 -3.528 27.668 1.00 98.06 347 ILE A CA 1
ATOM 2734 C C . ILE A 1 347 ? -13.861 -4.588 28.660 1.00 98.06 347 ILE A C 1
ATOM 2736 O O . ILE A 1 347 ? -14.629 -5.040 29.510 1.00 98.06 347 ILE A O 1
ATOM 2740 N N . ILE A 1 348 ? -12.579 -4.964 28.596 1.00 98.38 348 ILE A N 1
ATOM 2741 C CA . ILE A 1 348 ? -11.978 -5.916 29.542 1.00 98.38 348 ILE A CA 1
ATOM 2742 C C . ILE A 1 348 ? -12.095 -5.392 30.973 1.00 98.38 348 ILE A C 1
ATOM 2744 O O . ILE A 1 348 ? -12.501 -6.150 31.857 1.00 98.38 348 ILE A O 1
ATOM 2748 N N . LYS A 1 349 ? -11.786 -4.110 31.209 1.00 98.25 349 LYS A N 1
ATOM 2749 C CA . LYS A 1 349 ? -11.883 -3.518 32.548 1.00 98.25 349 LYS A CA 1
ATOM 2750 C C . LYS A 1 349 ? -13.319 -3.544 33.065 1.00 98.25 349 LYS A C 1
ATOM 2752 O O . LYS A 1 349 ? -13.536 -3.963 34.195 1.00 98.25 349 LYS A O 1
ATOM 2757 N N . VAL A 1 350 ? -14.304 -3.211 32.231 1.00 98.25 350 VAL A N 1
ATOM 2758 C CA . VAL A 1 350 ? -15.725 -3.309 32.601 1.00 98.25 350 VAL A CA 1
ATOM 2759 C C . VAL A 1 350 ? -16.118 -4.737 32.967 1.00 98.25 350 VAL A C 1
ATOM 2761 O O . VAL A 1 350 ? -16.778 -4.932 33.983 1.00 98.25 350 VAL A O 1
ATOM 2764 N N . ILE A 1 351 ? -15.677 -5.744 32.208 1.00 98.31 351 ILE A N 1
ATOM 2765 C CA . ILE A 1 351 ? -15.940 -7.157 32.530 1.00 98.31 351 ILE A CA 1
ATOM 2766 C C . ILE A 1 351 ? -15.311 -7.543 33.879 1.00 98.31 351 ILE A C 1
ATOM 2768 O O . ILE A 1 351 ? -15.934 -8.258 34.668 1.00 98.31 351 ILE A O 1
ATOM 2772 N N . GLN A 1 352 ? -14.092 -7.074 34.166 1.00 98.00 352 GLN A N 1
ATOM 2773 C CA . GLN A 1 352 ? -13.438 -7.291 35.461 1.00 98.00 352 GLN A CA 1
ATOM 2774 C C . GLN A 1 352 ? -14.243 -6.654 36.603 1.00 98.00 352 GLN A C 1
ATOM 2776 O O . GLN A 1 352 ? -14.566 -7.346 37.567 1.00 98.00 352 GLN A O 1
ATOM 2781 N N . SER A 1 353 ? -14.648 -5.391 36.459 1.00 96.81 353 SER A N 1
ATOM 2782 C CA . SER A 1 353 ? -15.454 -4.683 37.461 1.00 96.81 353 SER A CA 1
ATOM 2783 C C . SER A 1 353 ? -16.823 -5.339 37.674 1.00 96.81 353 SER A C 1
ATOM 2785 O O . SER A 1 353 ? -17.263 -5.510 38.808 1.00 96.81 353 SER A O 1
ATOM 2787 N N . GLN A 1 354 ? -17.489 -5.775 36.600 1.00 97.12 354 GLN A N 1
ATOM 2788 C CA . GLN A 1 354 ? -18.762 -6.497 36.687 1.00 97.12 354 GLN A CA 1
ATOM 2789 C C . GLN A 1 354 ? -18.615 -7.818 37.446 1.00 97.12 354 GLN A C 1
ATOM 2791 O O . GLN A 1 354 ? -19.495 -8.193 38.219 1.00 97.12 354 GLN A O 1
ATOM 2796 N N . ARG A 1 355 ? -17.500 -8.535 37.263 1.00 97.31 355 ARG A N 1
ATOM 2797 C CA . ARG A 1 355 ? -17.225 -9.759 38.023 1.00 97.31 355 ARG A CA 1
ATOM 2798 C C . ARG A 1 355 ? -17.096 -9.472 39.519 1.00 97.31 355 ARG A C 1
ATOM 2800 O O . ARG A 1 355 ? -17.642 -10.231 40.314 1.00 97.31 355 ARG A O 1
ATOM 2807 N N . GLU A 1 356 ? -16.388 -8.412 39.895 1.00 95.81 356 GLU A N 1
ATOM 2808 C CA . GLU A 1 356 ? -16.242 -8.003 41.298 1.00 95.81 356 GLU A CA 1
ATOM 2809 C C . GLU A 1 356 ? -17.603 -7.677 41.923 1.00 95.81 356 GLU A C 1
ATOM 2811 O O . GLU A 1 356 ? -17.934 -8.198 42.990 1.00 95.81 356 GLU A O 1
ATOM 2816 N N . GLU A 1 357 ? -18.434 -6.903 41.221 1.00 96.12 357 GLU A N 1
ATOM 2817 C CA . GLU A 1 357 ? -19.788 -6.564 41.665 1.00 96.12 357 GLU A CA 1
ATOM 2818 C C . GLU A 1 357 ? -20.670 -7.812 41.827 1.00 96.12 357 GLU A C 1
ATOM 2820 O O . GLU A 1 357 ? -21.353 -7.966 42.840 1.00 96.12 357 GLU A O 1
ATOM 2825 N N . ILE A 1 358 ? -20.602 -8.758 40.886 1.00 97.69 358 ILE A N 1
ATOM 2826 C CA . ILE A 1 358 ? -21.335 -10.029 40.968 1.00 97.69 358 ILE A CA 1
ATOM 2827 C C . ILE A 1 358 ? -20.933 -10.830 42.213 1.00 97.69 358 ILE A C 1
ATOM 2829 O O . ILE A 1 358 ? -21.804 -11.395 42.875 1.00 97.69 358 ILE A O 1
ATOM 2833 N N . GLU A 1 359 ? -19.645 -10.904 42.552 1.00 97.62 359 GLU A N 1
ATOM 2834 C CA . GLU A 1 359 ? -19.194 -11.628 43.749 1.00 97.62 359 GLU A CA 1
ATOM 2835 C C . GLU A 1 359 ? -19.652 -10.938 45.042 1.00 97.62 359 GLU A C 1
ATOM 2837 O O . GLU A 1 359 ? -20.111 -11.609 45.973 1.00 97.62 359 GLU A O 1
ATOM 2842 N N . VAL A 1 360 ? -19.637 -9.601 45.081 1.00 97.38 360 VAL A N 1
ATOM 2843 C CA . VAL A 1 360 ? -20.197 -8.829 46.202 1.00 97.38 360 VAL A CA 1
ATOM 2844 C C . VAL A 1 360 ? -21.696 -9.101 46.353 1.00 97.38 360 VAL A C 1
ATOM 2846 O O . VAL A 1 360 ? -22.158 -9.409 47.456 1.00 97.38 360 VAL A O 1
ATOM 2849 N N . LEU A 1 361 ? -22.452 -9.055 45.254 1.00 97.81 361 LEU A N 1
ATOM 2850 C CA . LEU A 1 361 ? -23.891 -9.324 45.251 1.00 97.81 361 LEU A CA 1
ATOM 2851 C C . LEU A 1 361 ? -24.201 -10.761 45.692 1.00 97.81 361 LEU A C 1
ATOM 2853 O O . LEU A 1 361 ? -25.106 -10.968 46.500 1.00 97.81 361 LEU A O 1
ATOM 2857 N N . LYS A 1 362 ? -23.430 -11.760 45.245 1.00 96.94 362 LYS A N 1
ATOM 2858 C CA . LYS A 1 362 ? -23.575 -13.153 45.710 1.00 96.94 362 LYS A CA 1
ATOM 2859 C C . LYS A 1 362 ? -23.374 -13.274 47.217 1.00 96.94 362 LYS A C 1
ATOM 2861 O O . LYS A 1 362 ? -24.171 -13.938 47.880 1.00 96.94 362 LYS A O 1
ATOM 2866 N N . GLN A 1 363 ? -22.352 -12.622 47.772 1.00 96.50 363 GLN A N 1
ATOM 2867 C CA . GLN A 1 363 ? -22.103 -12.652 49.213 1.00 96.50 363 GLN A CA 1
ATOM 2868 C C . GLN A 1 363 ? -23.234 -11.976 49.997 1.00 96.50 363 GLN A C 1
ATOM 2870 O O . GLN A 1 363 ? -23.661 -12.491 51.032 1.00 96.50 363 GLN A O 1
ATOM 2875 N N . GLN A 1 364 ? -23.752 -10.849 49.504 1.00 96.38 364 GLN A N 1
ATOM 2876 C CA . GLN A 1 364 ? -24.900 -10.170 50.108 1.00 96.38 364 GLN A CA 1
ATOM 2877 C C . GLN A 1 364 ? -26.151 -11.051 50.089 1.00 96.38 364 GLN A C 1
ATOM 2879 O O . GLN A 1 364 ? -26.811 -11.193 51.117 1.00 96.38 364 GLN A O 1
ATOM 2884 N N . VAL A 1 365 ? -26.440 -11.703 48.960 1.00 96.06 365 VAL A N 1
ATOM 2885 C CA . VAL A 1 365 ? -27.549 -12.659 48.843 1.00 96.06 365 VAL A CA 1
ATOM 2886 C C . VAL A 1 365 ? -27.370 -13.823 49.819 1.00 96.06 365 VAL A C 1
ATOM 2888 O O . VAL A 1 365 ? -28.315 -14.163 50.527 1.00 96.06 365 VAL A O 1
ATOM 2891 N N . GLN A 1 366 ? -26.168 -14.394 49.937 1.00 95.00 366 GLN A N 1
ATOM 2892 C CA . GLN A 1 366 ? -25.906 -15.481 50.886 1.00 95.00 366 GLN A CA 1
ATOM 2893 C C . GLN A 1 366 ? -26.103 -15.039 52.342 1.00 95.00 366 GLN A C 1
ATOM 2895 O O . GLN A 1 366 ? -26.684 -15.776 53.139 1.00 95.00 366 GLN A O 1
ATOM 2900 N N . ASN A 1 367 ? -25.657 -13.831 52.689 1.00 94.12 367 ASN A N 1
ATOM 2901 C CA . ASN A 1 367 ? -25.866 -13.266 54.019 1.00 94.12 367 ASN A CA 1
ATOM 2902 C C . ASN A 1 367 ? -27.361 -13.088 54.315 1.00 94.12 367 ASN A C 1
ATOM 2904 O O . ASN A 1 367 ? -27.803 -13.471 55.394 1.00 94.12 367 ASN A O 1
ATOM 2908 N N . LEU A 1 368 ? -28.139 -12.583 53.350 1.00 94.38 368 LEU A N 1
ATOM 2909 C CA . LEU A 1 368 ? -29.593 -12.430 53.474 1.00 94.38 368 LEU A CA 1
ATOM 2910 C C . LEU A 1 368 ? -30.314 -13.775 53.621 1.00 94.38 368 LEU A C 1
ATOM 2912 O O . LEU A 1 368 ? -31.237 -13.894 54.424 1.00 94.38 368 LEU A O 1
ATOM 2916 N N . ILE A 1 369 ? -29.888 -14.801 52.880 1.00 93.88 369 ILE A N 1
ATOM 2917 C CA . ILE A 1 369 ? -30.422 -16.164 53.017 1.00 93.88 369 ILE A CA 1
ATOM 2918 C C . ILE A 1 369 ? -30.145 -16.700 54.424 1.00 93.88 369 ILE A C 1
ATOM 2920 O O . ILE A 1 369 ? -31.048 -17.234 55.067 1.00 93.88 369 ILE A O 1
ATOM 2924 N N . ASN A 1 370 ? -28.923 -16.521 54.929 1.00 91.62 370 ASN A N 1
ATOM 2925 C CA . ASN A 1 370 ? -28.539 -16.989 56.259 1.00 91.62 370 ASN A CA 1
ATOM 2926 C C . ASN A 1 370 ? -29.321 -16.271 57.372 1.00 91.62 370 ASN A C 1
ATOM 2928 O O . ASN A 1 370 ? -29.684 -16.905 58.360 1.00 91.62 370 ASN A O 1
ATOM 2932 N N . THR A 1 371 ? -29.609 -14.973 57.223 1.00 90.81 371 THR A N 1
ATOM 2933 C CA . THR A 1 371 ? -30.399 -14.216 58.209 1.00 90.81 371 THR A CA 1
ATOM 2934 C C . THR A 1 371 ? -31.898 -14.501 58.124 1.00 90.81 371 THR A C 1
ATOM 2936 O O . THR A 1 371 ? -32.574 -14.427 59.144 1.00 90.81 371 THR A O 1
ATOM 2939 N N . ALA A 1 372 ? -32.429 -14.839 56.945 1.00 82.12 372 ALA A N 1
ATOM 2940 C CA . ALA A 1 372 ? -33.845 -15.171 56.759 1.00 82.12 372 ALA A CA 1
ATOM 2941 C C . ALA A 1 372 ? -34.189 -16.634 57.101 1.00 82.12 372 ALA A C 1
ATOM 2943 O O . ALA A 1 372 ? -35.314 -16.915 57.504 1.00 82.12 372 ALA A O 1
ATOM 2944 N N . GLY A 1 373 ? -33.241 -17.564 56.941 1.00 66.81 373 GLY A N 1
ATOM 2945 C CA . GLY A 1 373 ? -33.411 -18.990 57.251 1.00 66.81 373 GLY A CA 1
ATOM 2946 C C . GLY A 1 373 ? -33.129 -19.376 58.708 1.00 66.81 373 GLY A C 1
ATOM 2947 O O . GLY A 1 373 ? -33.315 -20.533 59.073 1.00 66.81 373 GLY A O 1
ATOM 2948 N N . GLY A 1 374 ? -32.667 -18.433 59.535 1.00 56.88 374 GLY A N 1
ATOM 2949 C CA . GLY A 1 374 ? -32.477 -18.610 60.974 1.00 56.88 374 GLY A CA 1
ATOM 2950 C C . GLY A 1 374 ? -33.723 -18.221 61.773 1.00 56.88 374 GLY A C 1
ATOM 2951 O O . GLY A 1 374 ? -33.697 -17.203 62.463 1.00 56.88 374 GLY A O 1
ATOM 2952 N N . VAL A 1 375 ? -34.793 -19.016 61.673 1.00 50.59 375 VAL A N 1
ATOM 2953 C CA . VAL A 1 375 ? -35.945 -19.031 62.600 1.00 50.59 375 VAL A CA 1
ATOM 2954 C C . VAL A 1 375 ? -36.274 -20.469 62.960 1.00 50.59 375 VAL A C 1
ATOM 2956 O O . VAL A 1 375 ? -36.352 -21.295 62.023 1.00 50.59 375 VAL A O 1
#

Foldseek 3Di:
DPDPPDDAAAEDEADDQADWAAARYWHDDDQWIKGFNGIDHRDDEDDDDPTIHTDDHDDDDDDAFDFAPQDDDTDGDDDDDDCVRNVHQDPPPDDDPDDDDDPDDDDDPDDDDPDDDPPDDPPDDDDDDDDDDDDPDPDDPPPPDPPDDDDDDDEDEDEPDDDDDDDPQPDDDDDDDPDYYDYPDQWDWDWDDDPPDTWIWIDGPVDTDTPDPPPDDPADPVGDDPDDDDPDDDDDDDDPVVDDPDDDDDLVVLCLQPVQWDWDWDDDPPDPPPDIDIDGDLVSSVVSCVVSVHDCVRAVQKDKAFDWDWDDFDAPPVSHTPDDIDTDGDPPDIDIDGDPVSNPSSVVSNVVVVVVVVVVVVVVVVVVCVVVVPD

Sequence (375 aa):
MNDAGRIGFVIKGEYENTAAYDFLDVVYYNSASYVAKKLTVGNVPQENNEFWQVLTKCTGSEVTGVKGKNETEYRTGNVEITPDNIGALSLTGGTVNGETTFNADVTVDNLNISRDRITSLGERNLFELKGCVEADNGDYLNILNYLYEYEEAYNIRINGIGIKFIDYDGVNTLYAYSGMIITESVDFVFVVDNTDKRTNYVLSGDSLYVIESGAIDLGRAARKWKNIYATNGTIQTSDRNEKNTIEELSSEKAQQLIYGLKPSTYKMNAGTSGRTHWGIISQDIEALFEEIGMTSLDFAGFIKSPKMHIEEEECDENGKITKERVEEVIEGEYDYSLRYDEFIAPIIKVIQSQREEIEVLKQQVQNLINTAGGV

pLDDT: mean 76.94, std 21.04, range [29.28, 98.38]

Radius of gyration: 54.98 Å; chains: 1; bounding box: 112×50×184 Å